Protein AF-A0A812XPP3-F1 (afdb_monomer_lite)

Structure (mmCIF, N/CA/C/O backbone):
data_AF-A0A812XPP3-F1
#
_entry.id   AF-A0A812XPP3-F1
#
loop_
_atom_site.group_PDB
_atom_site.id
_atom_site.type_symbol
_atom_site.label_atom_id
_atom_site.label_alt_id
_atom_site.label_comp_id
_atom_site.label_asym_id
_atom_site.label_entity_id
_atom_site.label_seq_id
_atom_site.pdbx_PDB_ins_code
_atom_site.Cartn_x
_atom_site.Cartn_y
_atom_site.Cartn_z
_atom_site.occupancy
_atom_site.B_iso_or_equiv
_atom_site.auth_seq_id
_atom_site.auth_comp_id
_atom_site.auth_asym_id
_atom_site.auth_atom_id
_atom_site.pdbx_PDB_model_num
ATOM 1 N N . THR A 1 1 ? -8.235 7.090 16.070 1.00 76.38 1 THR A N 1
ATOM 2 C CA . THR A 1 1 ? -7.057 7.099 15.171 1.00 76.38 1 THR A CA 1
ATOM 3 C C . THR A 1 1 ? -7.365 6.369 13.879 1.00 76.38 1 THR A C 1
ATOM 5 O O . THR A 1 1 ? -8.138 5.415 13.903 1.00 76.38 1 THR A O 1
ATOM 8 N N . VAL A 1 2 ? -6.795 6.817 12.759 1.00 76.50 2 VAL A N 1
ATOM 9 C CA . VAL A 1 2 ? -6.829 6.123 11.464 1.00 76.50 2 VAL A CA 1
ATOM 10 C C . VAL A 1 2 ? -5.414 5.669 11.120 1.00 76.50 2 VAL A C 1
ATOM 12 O O . VAL A 1 2 ? -4.510 6.498 11.117 1.00 76.50 2 VAL A O 1
ATOM 15 N N . VAL A 1 3 ? -5.226 4.386 10.812 1.00 73.75 3 VAL A N 1
ATOM 16 C CA . VAL A 1 3 ? -3.924 3.826 10.414 1.00 73.75 3 VAL A CA 1
ATOM 17 C C . VAL A 1 3 ? -4.048 3.189 9.037 1.00 73.75 3 VAL A C 1
ATOM 19 O O . VAL A 1 3 ? -4.928 2.362 8.818 1.00 73.75 3 VAL A O 1
ATOM 22 N N . LEU A 1 4 ? -3.162 3.543 8.113 1.00 70.81 4 LEU A N 1
ATOM 23 C CA . LEU A 1 4 ? -3.049 2.918 6.796 1.00 70.81 4 LEU A CA 1
ATOM 24 C C . LEU A 1 4 ? -1.746 2.105 6.747 1.00 70.81 4 LEU A C 1
ATOM 26 O O . LEU A 1 4 ? -0.719 2.645 6.324 1.00 70.81 4 LEU A O 1
ATOM 30 N N . PRO A 1 5 ? -1.725 0.852 7.246 1.00 56.59 5 PRO A N 1
ATOM 31 C CA . PRO A 1 5 ? -0.531 0.027 7.177 1.00 56.59 5 PRO A CA 1
ATOM 32 C C . PRO A 1 5 ? -0.301 -0.474 5.754 1.00 56.59 5 PRO A C 1
ATOM 34 O O . PRO A 1 5 ? -1.237 -0.877 5.054 1.00 56.59 5 PRO A O 1
ATOM 37 N N . ARG A 1 6 ? 0.966 -0.500 5.351 1.00 63.84 6 ARG A N 1
ATOM 38 C CA . ARG A 1 6 ? 1.367 -0.952 4.029 1.00 63.84 6 ARG A CA 1
ATOM 39 C C . ARG A 1 6 ? 1.975 -2.357 4.081 1.00 63.84 6 ARG A C 1
ATOM 41 O O . ARG A 1 6 ? 2.988 -2.563 4.755 1.00 63.84 6 ARG A O 1
ATOM 48 N N . PRO A 1 7 ? 1.440 -3.321 3.315 1.00 56.47 7 PRO A N 1
ATOM 49 C CA . PRO A 1 7 ? 2.204 -4.490 2.934 1.00 56.47 7 PRO A CA 1
ATOM 50 C C . PRO A 1 7 ? 3.366 -4.018 2.049 1.00 56.47 7 PRO A C 1
ATOM 52 O O . PRO A 1 7 ? 3.160 -3.411 0.998 1.00 56.47 7 PRO A O 1
ATOM 55 N N . GLY A 1 8 ? 4.593 -4.199 2.528 1.00 51.69 8 GLY A N 1
ATOM 56 C CA . GLY A 1 8 ? 5.796 -3.886 1.771 1.00 51.69 8 GLY A CA 1
ATOM 57 C C . GLY A 1 8 ? 5.853 -4.657 0.454 1.00 51.69 8 GLY A C 1
ATOM 58 O O . GLY A 1 8 ? 5.415 -5.807 0.396 1.00 51.69 8 GLY A O 1
ATOM 59 N N . ASP A 1 9 ? 6.432 -4.068 -0.594 1.00 53.72 9 ASP A N 1
ATOM 60 C CA . ASP A 1 9 ? 6.644 -4.798 -1.852 1.00 53.72 9 ASP A CA 1
ATOM 61 C C . ASP A 1 9 ? 7.646 -5.949 -1.673 1.00 53.72 9 ASP A C 1
ATOM 63 O O . ASP A 1 9 ? 7.629 -6.898 -2.456 1.00 53.72 9 ASP A O 1
ATOM 67 N N . GLY A 1 10 ? 8.448 -5.893 -0.591 1.00 50.06 10 GLY A N 1
ATOM 68 C CA . GLY A 1 10 ? 9.311 -6.956 -0.052 1.00 50.06 10 GLY A CA 1
ATOM 69 C C . GLY A 1 10 ? 8.595 -8.271 0.210 1.00 50.06 10 GLY A C 1
ATOM 70 O O . GLY A 1 10 ? 9.215 -9.327 0.328 1.00 50.06 10 GLY A O 1
ATOM 71 N N . TRP A 1 11 ? 7.275 -8.206 0.345 1.00 54.84 11 TRP A N 1
ATOM 72 C CA . TRP A 1 11 ? 6.468 -9.285 0.874 1.00 54.84 11 TRP A CA 1
ATOM 73 C C . TRP A 1 11 ? 5.559 -9.911 -0.157 1.00 54.84 11 TRP A C 1
ATOM 75 O O . TRP A 1 11 ? 4.624 -10.609 0.221 1.00 54.84 11 TRP A O 1
ATOM 85 N N . TYR A 1 12 ? 5.791 -9.670 -1.440 1.00 64.50 12 TYR A N 1
ATOM 86 C CA . TYR A 1 12 ? 4.982 -10.273 -2.482 1.00 64.50 12 TYR A CA 1
ATOM 87 C C . TYR A 1 12 ? 5.691 -11.473 -3.085 1.00 64.50 12 TYR A C 1
ATOM 89 O O . TYR A 1 12 ? 6.878 -11.431 -3.403 1.00 64.50 12 TYR A O 1
ATOM 97 N N . ALA A 1 13 ? 4.953 -12.573 -3.198 1.00 58.28 13 ALA A N 1
ATOM 98 C CA . ALA A 1 13 ? 5.466 -13.798 -3.766 1.00 58.28 13 ALA A CA 1
ATOM 99 C C . ALA A 1 13 ? 5.923 -13.536 -5.209 1.00 58.28 13 ALA A C 1
ATOM 101 O O . ALA A 1 13 ? 5.201 -12.864 -5.963 1.00 58.28 13 ALA A O 1
ATOM 102 N N . PRO A 1 14 ? 7.094 -14.069 -5.603 1.00 58.22 14 PRO A N 1
ATOM 103 C CA . PRO A 1 14 ? 7.527 -14.004 -6.987 1.00 58.22 14 PRO A CA 1
ATOM 104 C C . PRO A 1 14 ? 6.509 -14.723 -7.877 1.00 58.22 14 PRO A C 1
ATOM 106 O O . PRO A 1 14 ? 5.711 -15.533 -7.389 1.00 58.22 14 PRO A O 1
ATOM 109 N N . PRO A 1 15 ? 6.536 -14.461 -9.189 1.00 56.84 15 PRO A N 1
ATOM 110 C CA . PRO A 1 15 ? 5.837 -15.307 -10.141 1.00 56.84 15 PRO A CA 1
ATOM 111 C C . PRO A 1 15 ? 6.145 -16.791 -9.891 1.00 56.84 15 PRO A C 1
ATOM 113 O O . PRO A 1 15 ? 7.267 -17.141 -9.520 1.00 56.84 15 PRO A O 1
ATOM 116 N N . ALA A 1 16 ? 5.155 -17.669 -10.066 1.00 55.34 16 ALA A N 1
ATOM 117 C CA . ALA A 1 16 ? 5.316 -19.094 -9.787 1.00 55.34 16 ALA A CA 1
ATOM 118 C C . ALA A 1 16 ? 6.417 -19.700 -10.681 1.00 55.34 16 ALA A C 1
ATOM 120 O O . ALA A 1 16 ? 6.216 -19.905 -11.878 1.00 55.34 16 ALA A O 1
ATOM 121 N N . MET A 1 17 ? 7.587 -19.976 -10.097 1.00 50.72 17 MET A N 1
ATOM 122 C CA . MET A 1 17 ? 8.750 -20.489 -10.827 1.00 50.72 17 MET A CA 1
ATOM 123 C C . MET A 1 17 ? 8.608 -22.000 -11.011 1.00 50.72 17 MET A C 1
ATOM 125 O O . MET A 1 17 ? 8.975 -22.786 -10.135 1.00 50.72 17 MET A O 1
ATOM 129 N N . SER A 1 18 ? 8.054 -22.409 -12.153 1.00 50.12 18 SER A N 1
ATOM 130 C CA . SER A 1 18 ? 7.758 -23.801 -12.517 1.00 50.12 18 SER A CA 1
ATOM 131 C C . SER A 1 18 ? 6.849 -24.556 -11.520 1.00 50.12 18 SER A C 1
ATOM 133 O O . SER A 1 18 ? 6.550 -24.123 -10.408 1.00 50.12 18 SER A O 1
ATOM 135 N N . SER A 1 19 ? 6.358 -25.723 -11.939 1.00 46.28 19 SER A N 1
ATOM 136 C CA . SER A 1 19 ? 5.293 -26.511 -11.287 1.00 46.28 19 SER A CA 1
ATOM 137 C C . SER A 1 19 ? 5.497 -26.947 -9.817 1.00 46.28 19 SER A C 1
ATOM 139 O O . SER A 1 19 ? 4.630 -27.633 -9.277 1.00 46.28 19 SER A O 1
ATOM 141 N N . SER A 1 20 ? 6.604 -26.591 -9.152 1.00 42.97 20 SER A N 1
ATOM 142 C CA . SER A 1 20 ? 6.975 -27.112 -7.825 1.00 42.97 20 SER A CA 1
ATOM 143 C C . SER A 1 20 ? 7.019 -26.100 -6.672 1.00 42.97 20 SER A C 1
ATOM 145 O O . SER A 1 20 ? 7.206 -26.524 -5.534 1.00 42.97 20 SER A O 1
ATOM 147 N N . ALA A 1 21 ? 6.805 -24.800 -6.901 1.00 49.53 21 ALA A N 1
ATOM 148 C CA . ALA A 1 21 ? 6.755 -23.789 -5.833 1.00 49.53 21 ALA A CA 1
ATOM 149 C C . ALA A 1 21 ? 5.472 -22.946 -5.946 1.00 49.53 21 ALA A C 1
ATOM 151 O O . ALA A 1 21 ? 5.489 -21.783 -6.333 1.00 49.53 21 ALA A O 1
ATOM 152 N N . GLY A 1 22 ? 4.330 -23.585 -5.680 1.00 50.41 22 GLY A N 1
ATOM 153 C CA . GLY A 1 22 ? 2.982 -23.063 -5.931 1.00 50.41 22 GLY A CA 1
ATOM 154 C C . GLY A 1 22 ? 2.502 -21.951 -4.992 1.00 50.41 22 GLY A C 1
ATOM 155 O O . GLY A 1 22 ? 1.515 -22.151 -4.289 1.00 50.41 22 GLY A O 1
ATOM 156 N N . PHE A 1 23 ? 3.153 -20.786 -5.002 1.00 56.06 23 PHE A N 1
ATOM 157 C CA . PHE A 1 23 ? 2.576 -19.550 -4.462 1.00 56.06 23 PHE A CA 1
ATOM 158 C C . PHE A 1 23 ? 2.053 -18.665 -5.609 1.00 56.06 23 PHE A C 1
ATOM 160 O O . PHE A 1 23 ? 2.769 -18.488 -6.596 1.00 56.06 23 PHE A O 1
ATOM 167 N N . PRO A 1 24 ? 0.820 -18.124 -5.530 1.00 64.56 24 PRO A N 1
ATOM 168 C CA . PRO A 1 24 ? 0.304 -17.227 -6.559 1.00 64.56 24 PRO A CA 1
ATOM 169 C C . PRO A 1 24 ? 1.099 -15.916 -6.569 1.00 64.56 24 PRO A C 1
ATOM 171 O O . PRO A 1 24 ? 1.393 -15.357 -5.512 1.00 64.56 24 PRO A O 1
ATOM 174 N N . TRP A 1 25 ? 1.436 -15.426 -7.762 1.00 67.31 25 TRP A N 1
ATOM 175 C CA . TRP A 1 25 ? 2.177 -14.177 -7.942 1.00 67.31 25 TRP A CA 1
ATOM 176 C C . TRP A 1 25 ? 1.483 -13.010 -7.231 1.00 67.31 25 TRP A C 1
ATOM 178 O O . TRP A 1 25 ? 0.273 -12.825 -7.363 1.00 67.31 25 TRP A O 1
ATOM 188 N N . GLY A 1 26 ? 2.250 -12.207 -6.491 1.00 69.44 26 GLY A N 1
ATOM 189 C CA . GLY A 1 26 ? 1.734 -10.990 -5.867 1.00 69.44 26 GLY A CA 1
ATOM 190 C C . GLY A 1 26 ? 1.011 -11.218 -4.538 1.00 69.44 26 GLY A C 1
ATOM 191 O O . GLY A 1 26 ? 0.555 -10.248 -3.934 1.00 69.44 26 GLY A O 1
ATOM 192 N N . GLU A 1 27 ? 0.905 -12.463 -4.065 1.00 77.56 27 GLU A N 1
ATOM 193 C CA . GLU A 1 27 ? 0.349 -12.776 -2.744 1.00 77.56 27 GLU A CA 1
ATOM 194 C C . GLU A 1 27 ? 1.336 -12.491 -1.615 1.00 77.56 27 GLU A C 1
ATOM 196 O O . GLU A 1 27 ? 2.547 -12.456 -1.819 1.00 77.56 27 GLU A O 1
ATOM 201 N N . LEU A 1 28 ? 0.817 -12.300 -0.403 1.00 77.81 28 LEU A N 1
ATOM 202 C CA . LEU A 1 28 ? 1.646 -11.990 0.757 1.00 77.81 28 LEU A CA 1
ATOM 203 C C . LEU A 1 28 ? 2.526 -13.192 1.159 1.00 77.81 28 LEU A C 1
ATOM 205 O O . LEU A 1 28 ? 2.033 -14.303 1.353 1.00 77.81 28 LEU A O 1
ATOM 209 N N . THR A 1 29 ? 3.828 -12.970 1.324 1.00 77.25 29 THR A N 1
ATOM 210 C CA . THR A 1 29 ? 4.796 -13.972 1.781 1.00 77.25 29 THR A CA 1
ATOM 211 C C . THR A 1 29 ? 4.653 -14.240 3.278 1.00 77.25 29 THR A C 1
ATOM 213 O O . THR A 1 29 ? 4.072 -13.453 4.027 1.00 77.25 29 THR A O 1
ATOM 216 N N . ALA A 1 30 ? 5.249 -15.339 3.752 1.00 80.25 30 ALA A N 1
ATOM 217 C CA . ALA A 1 30 ? 5.299 -15.655 5.182 1.00 80.25 30 ALA A CA 1
ATOM 218 C C . ALA A 1 30 ? 5.981 -14.550 6.013 1.00 80.25 30 ALA A C 1
ATOM 220 O O . ALA A 1 30 ? 5.565 -14.283 7.139 1.00 80.25 30 ALA A O 1
ATOM 221 N N . GLU A 1 31 ? 6.996 -13.885 5.454 1.00 78.62 31 GLU A N 1
ATOM 222 C CA . GLU A 1 31 ? 7.641 -12.740 6.099 1.00 78.62 31 GLU A CA 1
ATOM 223 C C . GLU A 1 31 ? 6.681 -11.552 6.222 1.00 78.62 31 GLU A C 1
ATOM 225 O O . GLU A 1 31 ? 6.553 -10.989 7.308 1.00 78.62 31 GLU A O 1
ATOM 230 N N . GLY A 1 32 ? 5.928 -11.231 5.165 1.00 79.62 32 GLY A N 1
ATOM 231 C CA . GLY A 1 32 ? 4.908 -10.184 5.233 1.00 79.62 32 GLY A CA 1
ATOM 232 C C . GLY A 1 32 ? 3.801 -10.480 6.229 1.00 79.62 32 GLY A C 1
ATOM 233 O O . GLY A 1 32 ? 3.402 -9.600 6.989 1.00 79.62 32 GLY A O 1
ATOM 234 N N . VAL A 1 33 ? 3.342 -11.733 6.285 1.00 86.38 33 VAL A N 1
ATOM 235 C CA . VAL A 1 33 ? 2.383 -12.185 7.301 1.00 86.38 33 VAL A CA 1
ATOM 236 C C . VAL A 1 33 ? 2.944 -11.945 8.704 1.00 86.38 33 VAL A C 1
ATOM 238 O O . VAL A 1 33 ? 2.257 -11.366 9.544 1.00 86.38 33 VAL A O 1
ATOM 241 N N . GLN A 1 34 ? 4.198 -12.331 8.956 1.00 87.38 34 GLN A N 1
ATOM 242 C CA . GLN A 1 34 ? 4.836 -12.144 10.259 1.00 87.38 34 GLN A CA 1
ATOM 243 C C . GLN A 1 34 ? 4.968 -10.662 10.636 1.00 87.38 34 GLN A C 1
ATOM 245 O O . GLN A 1 34 ? 4.730 -10.300 11.787 1.00 87.38 34 GLN A O 1
ATOM 250 N N . GLN A 1 35 ? 5.325 -9.793 9.691 1.00 84.94 35 GLN A N 1
ATOM 251 C CA . GLN A 1 35 ? 5.457 -8.356 9.942 1.00 84.94 35 GLN A CA 1
ATOM 252 C C . GLN A 1 35 ? 4.106 -7.703 10.249 1.00 84.94 35 GLN A C 1
ATOM 254 O O . GLN A 1 35 ? 3.983 -6.966 11.227 1.00 84.94 35 GLN A O 1
ATOM 259 N N . MET A 1 36 ? 3.065 -8.033 9.481 1.00 88.69 36 MET A N 1
ATOM 260 C CA . MET A 1 36 ? 1.705 -7.545 9.731 1.00 88.69 36 MET A CA 1
ATOM 261 C C . MET A 1 36 ? 1.150 -8.044 11.067 1.00 88.69 36 MET A C 1
ATOM 263 O O . MET A 1 36 ? 0.490 -7.296 11.786 1.00 88.69 36 MET A O 1
ATOM 267 N N . TYR A 1 37 ? 1.476 -9.281 11.438 1.00 90.75 37 TYR A N 1
ATOM 268 C CA . TYR A 1 37 ? 1.184 -9.827 12.757 1.00 90.75 37 TYR A CA 1
ATOM 269 C C . TYR A 1 37 ? 1.858 -9.018 13.878 1.00 90.75 37 TYR A C 1
ATOM 271 O O . TYR A 1 37 ? 1.190 -8.596 14.822 1.00 90.75 37 TYR A O 1
ATOM 279 N N . LEU A 1 38 ? 3.159 -8.730 13.767 1.00 90.31 38 LEU A N 1
ATOM 280 C CA . LEU A 1 38 ? 3.879 -7.921 14.760 1.00 90.31 38 LEU A CA 1
ATOM 281 C C . LEU A 1 38 ? 3.334 -6.487 14.836 1.00 90.31 38 LEU A C 1
ATOM 283 O O . LEU A 1 38 ? 3.218 -5.927 15.928 1.00 90.31 38 LEU A O 1
ATOM 287 N N . LEU A 1 39 ? 2.942 -5.909 13.698 1.00 88.88 39 LEU A N 1
ATOM 288 C CA . LEU A 1 39 ? 2.276 -4.611 13.652 1.00 88.88 39 LEU A CA 1
ATOM 289 C C . LEU A 1 39 ? 0.951 -4.645 14.424 1.00 88.88 39 LEU A C 1
ATOM 291 O O . LEU A 1 39 ? 0.715 -3.772 15.258 1.00 88.88 39 LEU A O 1
ATOM 295 N N . GLY A 1 40 ? 0.144 -5.693 14.244 1.00 90.25 40 GLY A N 1
ATOM 296 C CA . GLY A 1 40 ? -1.061 -5.930 15.041 1.00 90.25 40 GLY A CA 1
ATOM 297 C C . GLY A 1 40 ? -0.785 -5.943 16.545 1.00 90.25 40 GLY A C 1
ATOM 298 O O . GLY A 1 40 ? -1.443 -5.235 17.301 1.00 90.25 40 GLY A O 1
ATOM 299 N N . GLN A 1 41 ? 0.249 -6.660 16.995 1.00 90.88 41 GLN A N 1
ATOM 300 C CA . GLN A 1 41 ? 0.636 -6.643 18.414 1.00 90.88 41 GLN A CA 1
ATOM 301 C C . GLN A 1 41 ? 0.982 -5.232 18.912 1.00 90.88 41 GLN A C 1
ATOM 303 O O . GLN A 1 41 ? 0.679 -4.870 20.049 1.00 90.88 41 GLN A O 1
ATOM 308 N N . SER A 1 42 ? 1.628 -4.422 18.070 1.00 89.50 42 SER A N 1
ATOM 309 C CA . SER A 1 42 ? 2.015 -3.058 18.432 1.00 89.50 42 SER A CA 1
ATOM 310 C C . SER A 1 42 ? 0.817 -2.108 18.549 1.00 89.50 42 SER A C 1
ATOM 312 O O . SER A 1 42 ? 0.782 -1.317 19.492 1.00 89.50 42 SER A O 1
ATOM 314 N N . LEU A 1 43 ? -0.193 -2.249 17.682 1.00 88.31 43 LEU A N 1
ATOM 315 C CA . LEU A 1 43 ? -1.409 -1.424 17.681 1.00 88.31 43 LEU A CA 1
ATOM 316 C C . LEU A 1 43 ? -2.278 -1.640 18.927 1.00 88.31 43 LEU A C 1
ATOM 318 O O . LEU A 1 43 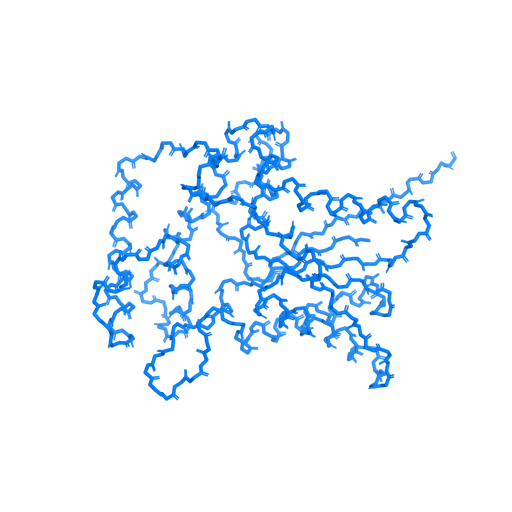? -3.026 -0.746 19.319 1.00 88.31 43 LEU A O 1
ATOM 322 N N . CYS A 1 44 ? -2.127 -2.772 19.625 1.00 87.44 44 CYS A N 1
ATOM 323 C CA . CYS A 1 44 ? -2.766 -3.000 20.927 1.00 87.44 44 CYS A CA 1
ATOM 324 C C . CYS A 1 44 ? -2.361 -1.983 22.001 1.00 87.44 44 CYS A C 1
ATOM 326 O O . CYS A 1 44 ? -3.043 -1.869 23.018 1.00 87.44 44 CYS A O 1
ATOM 328 N N . LYS A 1 45 ? -1.245 -1.269 21.805 1.00 85.06 45 LYS A N 1
ATOM 329 C CA . LYS A 1 45 ? -0.832 -0.170 22.685 1.00 85.06 45 LYS A CA 1
ATOM 330 C C . LYS A 1 45 ? -1.694 1.079 22.494 1.00 85.06 45 LYS A C 1
ATOM 332 O O . LYS A 1 45 ? -1.780 1.876 23.421 1.00 85.06 45 LYS A O 1
ATOM 337 N N . GLU A 1 46 ? -2.302 1.243 21.320 1.00 83.62 46 GLU A N 1
ATOM 338 C CA . GLU A 1 46 ? -3.147 2.392 20.984 1.00 83.62 46 GLU A CA 1
ATOM 339 C C . GLU A 1 46 ? -4.622 2.127 21.284 1.00 83.62 46 GLU A C 1
ATOM 341 O O . GLU A 1 46 ? -5.295 2.970 21.872 1.00 83.62 46 GLU A O 1
ATOM 346 N N . ALA A 1 47 ? -5.131 0.949 20.914 1.00 86.25 47 ALA A N 1
ATOM 347 C CA . ALA A 1 47 ? -6.523 0.575 21.145 1.00 86.25 47 ALA A CA 1
ATOM 348 C C . ALA A 1 47 ? -6.682 -0.936 21.323 1.00 86.25 47 ALA A C 1
ATOM 350 O O . ALA A 1 47 ? -5.948 -1.728 20.729 1.00 86.25 47 ALA A O 1
ATOM 351 N N . ALA A 1 48 ? -7.686 -1.353 22.098 1.00 87.12 48 ALA A N 1
ATOM 352 C CA . ALA A 1 48 ? -8.007 -2.768 22.243 1.00 87.12 48 ALA A CA 1
ATOM 353 C C . ALA A 1 48 ? -8.551 -3.341 20.915 1.00 87.12 48 ALA A C 1
ATOM 355 O O . ALA A 1 48 ? -9.412 -2.712 20.302 1.00 87.12 48 ALA A O 1
ATOM 356 N N . PRO A 1 49 ? -8.147 -4.555 20.492 1.00 85.75 49 PRO A N 1
ATOM 357 C CA . PRO A 1 49 ? -8.622 -5.178 19.251 1.00 85.75 49 PRO A CA 1
ATOM 358 C C . PRO A 1 49 ? -10.141 -5.271 19.107 1.00 85.75 49 PRO A C 1
ATOM 360 O O . PRO A 1 49 ? -10.660 -5.255 17.997 1.00 85.75 49 PRO A O 1
ATOM 363 N N . SER A 1 50 ? -10.865 -5.349 20.226 1.00 84.88 50 SER A N 1
ATOM 364 C CA . SER A 1 50 ? -12.330 -5.384 20.251 1.00 84.88 50 SER A CA 1
ATOM 365 C C . SER A 1 50 ? -12.990 -4.105 19.739 1.00 84.88 50 SER A C 1
ATOM 367 O O . SER A 1 50 ? -14.180 -4.136 19.426 1.00 84.88 50 SER A O 1
ATOM 369 N N . THR A 1 51 ? -12.252 -2.998 19.671 1.00 86.00 51 THR A N 1
ATOM 370 C CA . THR A 1 51 ? -12.753 -1.728 19.148 1.00 86.00 51 THR A CA 1
ATOM 371 C C . THR A 1 51 ? -12.342 -1.525 17.689 1.00 86.00 51 THR A C 1
ATOM 373 O O . THR A 1 51 ? -12.984 -0.766 16.977 1.00 86.00 51 THR A O 1
ATOM 376 N N . TRP A 1 52 ? -11.336 -2.248 17.191 1.00 89.38 52 TRP A N 1
ATOM 377 C CA . TRP A 1 52 ? -10.802 -2.023 15.851 1.00 89.38 52 TRP A CA 1
ATOM 378 C C . TRP A 1 52 ? -11.841 -2.225 14.750 1.00 89.38 52 TRP A C 1
ATOM 380 O O . TRP A 1 52 ? -12.549 -3.234 14.705 1.00 89.38 52 TRP A O 1
ATOM 390 N N . GLN A 1 53 ? -11.832 -1.313 13.783 1.00 90.50 53 GLN A N 1
ATOM 391 C CA . GLN A 1 53 ? -12.485 -1.503 12.499 1.00 90.50 53 GLN A CA 1
ATOM 392 C C . GLN A 1 53 ? -11.426 -1.741 11.422 1.00 90.50 53 GLN A C 1
ATOM 394 O O . GLN A 1 53 ? -10.765 -0.805 10.971 1.00 90.50 53 GLN A O 1
ATOM 399 N N . LEU A 1 54 ? -11.269 -2.998 11.001 1.00 92.06 54 LEU A N 1
ATOM 400 C CA . LEU A 1 54 ? -10.349 -3.371 9.929 1.00 92.06 54 LEU A CA 1
ATOM 401 C C . LEU A 1 54 ? -11.052 -3.324 8.579 1.00 92.06 54 LEU A C 1
ATOM 403 O O . LEU A 1 54 ? -12.041 -4.023 8.352 1.00 92.06 54 LEU A O 1
ATOM 407 N N . ARG A 1 55 ? -10.515 -2.531 7.656 1.00 93.12 55 ARG A N 1
ATOM 408 C CA . ARG A 1 55 ? -10.989 -2.439 6.275 1.00 93.12 55 ARG A CA 1
ATOM 409 C C . ARG A 1 55 ? -9.841 -2.746 5.336 1.00 93.12 55 ARG A C 1
ATOM 411 O O . ARG A 1 55 ? -8.733 -2.269 5.545 1.00 93.12 55 ARG A O 1
ATOM 418 N N . SER A 1 56 ? -10.092 -3.562 4.326 1.00 93.25 56 SER A N 1
ATOM 419 C CA . SER A 1 56 ? -9.051 -4.027 3.415 1.00 93.25 56 SER A CA 1
ATOM 420 C C . SER A 1 56 ? -9.445 -3.785 1.968 1.00 93.25 56 SER A C 1
ATOM 422 O O . SER A 1 56 ? -10.615 -3.928 1.603 1.00 93.25 56 SER A O 1
ATOM 424 N N . ALA A 1 57 ? -8.465 -3.420 1.143 1.00 90.88 57 ALA A N 1
ATOM 425 C CA . ALA A 1 57 ? -8.634 -3.432 -0.300 1.00 90.88 57 ALA A CA 1
ATOM 426 C C . ALA A 1 57 ? -8.978 -4.854 -0.776 1.00 90.88 57 ALA A C 1
ATOM 428 O O . ALA A 1 57 ? -8.544 -5.843 -0.185 1.00 90.88 57 ALA A O 1
ATOM 429 N N . GLY A 1 58 ? -9.726 -4.970 -1.876 1.00 87.31 58 GLY A N 1
ATOM 430 C CA . GLY A 1 58 ? -10.202 -6.250 -2.427 1.00 87.31 58 GLY A CA 1
ATOM 431 C C . GLY A 1 58 ? -9.122 -7.174 -3.010 1.00 87.31 58 GLY A C 1
ATOM 432 O O . GLY A 1 58 ? -9.431 -8.023 -3.839 1.00 87.31 58 GLY A O 1
ATOM 433 N N . LEU A 1 59 ? -7.859 -7.002 -2.619 1.00 85.50 59 LEU A N 1
ATOM 434 C CA . LEU A 1 59 ? -6.704 -7.749 -3.109 1.00 85.50 59 LEU A CA 1
ATOM 435 C C . LEU A 1 59 ? -6.331 -8.837 -2.094 1.00 85.50 59 LEU A C 1
ATOM 437 O O . LEU A 1 59 ? -6.247 -8.551 -0.899 1.00 85.50 59 LEU A O 1
ATOM 441 N N . GLY A 1 60 ? -6.052 -10.063 -2.557 1.00 85.62 60 GLY A N 1
ATOM 442 C CA . GLY A 1 60 ? -5.748 -11.219 -1.693 1.00 85.62 60 GLY A CA 1
ATOM 443 C C . GLY A 1 60 ? -4.664 -10.935 -0.647 1.00 85.62 60 GLY A C 1
ATOM 444 O O . GLY A 1 60 ? -4.860 -11.180 0.548 1.00 85.62 60 GLY A O 1
ATOM 445 N N . ARG A 1 61 ? -3.583 -10.269 -1.065 1.00 83.25 61 ARG A N 1
ATOM 446 C CA . ARG A 1 61 ? -2.493 -9.818 -0.185 1.00 83.25 61 ARG A CA 1
ATOM 447 C C . ARG A 1 61 ? -2.923 -8.816 0.890 1.00 83.25 61 ARG A C 1
ATOM 449 O O . ARG A 1 61 ? -2.471 -8.922 2.026 1.00 83.25 61 ARG A O 1
ATOM 456 N N . CYS A 1 62 ? -3.809 -7.872 0.566 1.00 87.50 62 CYS A N 1
ATOM 457 C CA . CYS A 1 62 ? -4.311 -6.878 1.519 1.00 87.50 62 CYS A CA 1
ATOM 458 C C . CYS A 1 62 ? -5.251 -7.537 2.531 1.00 87.50 62 CYS A C 1
ATOM 460 O O . CYS A 1 62 ? -5.219 -7.207 3.718 1.00 87.50 62 CYS A O 1
ATOM 462 N N . VAL A 1 63 ? -6.076 -8.489 2.087 1.00 90.38 63 VAL A N 1
ATOM 463 C CA . VAL A 1 63 ? -6.956 -9.256 2.978 1.00 90.38 63 VAL A CA 1
ATOM 464 C C . VAL A 1 63 ? -6.118 -10.119 3.920 1.00 90.38 63 VAL A C 1
ATOM 466 O O . VAL A 1 63 ? -6.338 -10.089 5.130 1.00 90.38 63 VAL A O 1
ATOM 469 N N . SER A 1 64 ? -5.105 -10.809 3.395 1.00 89.25 64 SER A N 1
ATOM 470 C CA . SER A 1 64 ? -4.174 -11.626 4.184 1.00 89.25 64 SER A CA 1
ATOM 471 C C . SER A 1 64 ? -3.385 -10.784 5.193 1.00 89.25 64 SER A C 1
ATOM 473 O O . SER A 1 64 ? -3.269 -11.161 6.359 1.00 89.25 64 SER A O 1
ATOM 475 N N . ALA A 1 65 ? -2.907 -9.604 4.786 1.00 90.12 65 ALA A N 1
ATOM 476 C CA . ALA A 1 65 ? -2.249 -8.645 5.671 1.00 90.12 65 ALA A CA 1
ATOM 477 C C . ALA A 1 65 ? -3.181 -8.170 6.802 1.00 90.12 65 ALA A C 1
ATOM 479 O O . ALA A 1 65 ? -2.777 -8.142 7.964 1.00 90.12 65 ALA A O 1
ATOM 480 N N . ALA A 1 66 ? -4.441 -7.851 6.486 1.00 91.69 66 ALA A N 1
ATOM 481 C CA . ALA A 1 66 ? -5.436 -7.443 7.477 1.00 91.69 66 ALA A CA 1
ATOM 482 C C . ALA A 1 66 ? -5.761 -8.563 8.476 1.00 91.69 66 ALA A C 1
ATOM 484 O O . ALA A 1 66 ? -5.880 -8.311 9.674 1.00 91.69 66 ALA A O 1
ATOM 485 N N . GLN A 1 67 ? -5.858 -9.807 8.004 1.00 92.06 67 GLN A N 1
ATOM 486 C CA . GLN A 1 67 ? -6.072 -10.978 8.856 1.00 92.06 67 GLN A CA 1
ATOM 487 C C . GLN A 1 67 ? -4.876 -11.249 9.776 1.00 92.06 67 GLN A C 1
ATOM 489 O O . GLN A 1 67 ? -5.065 -11.527 10.960 1.00 92.06 67 GLN A O 1
ATOM 494 N N . ALA A 1 68 ? -3.649 -11.134 9.262 1.00 91.06 68 ALA A N 1
ATOM 495 C CA . ALA A 1 68 ? -2.436 -11.272 10.063 1.00 91.06 68 ALA A CA 1
ATOM 496 C C . ALA A 1 68 ? -2.369 -10.206 11.170 1.00 91.06 68 ALA A C 1
ATOM 498 O O . ALA A 1 68 ? -2.092 -10.532 12.325 1.00 91.06 68 ALA A O 1
ATOM 499 N N . LEU A 1 6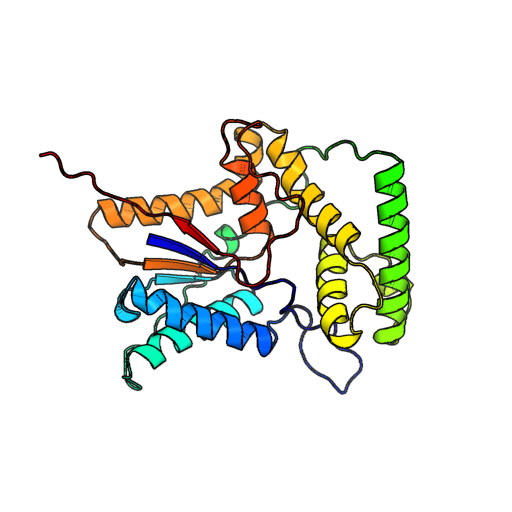9 ? -2.710 -8.957 10.838 1.00 91.19 69 LEU A N 1
ATOM 500 C CA . LEU A 1 69 ? -2.801 -7.853 11.794 1.00 91.19 69 LEU A CA 1
ATOM 501 C C . LEU A 1 69 ? -3.864 -8.119 12.871 1.00 91.19 69 LEU A C 1
ATOM 503 O O . LEU A 1 69 ? -3.579 -7.978 14.061 1.00 91.19 69 LEU A O 1
ATOM 507 N N . ALA A 1 70 ? -5.063 -8.560 12.474 1.00 91.50 70 ALA A N 1
ATOM 508 C CA . ALA A 1 70 ? -6.131 -8.940 13.401 1.00 91.50 70 ALA A CA 1
ATOM 509 C C . ALA A 1 70 ? -5.674 -10.018 14.393 1.00 91.50 70 ALA A C 1
ATOM 511 O O . ALA A 1 70 ? -5.908 -9.898 15.597 1.00 91.50 70 ALA A O 1
ATOM 512 N N . TRP A 1 71 ? -4.998 -11.057 13.894 1.00 90.94 71 TRP A N 1
ATOM 513 C CA . TRP A 1 71 ? -4.466 -12.128 14.730 1.00 90.94 71 TRP A CA 1
ATOM 514 C C . TRP A 1 71 ? -3.441 -11.580 15.725 1.00 90.94 71 TRP A C 1
ATOM 516 O O . TRP A 1 71 ? -3.616 -11.775 16.927 1.00 90.94 71 TRP A O 1
ATOM 526 N N . GLY A 1 72 ? -2.429 -10.840 15.268 1.00 90.69 72 GLY A N 1
ATOM 527 C CA . GLY A 1 72 ? -1.426 -10.252 16.162 1.00 90.69 72 GLY A CA 1
ATOM 528 C C . GLY A 1 72 ? -2.044 -9.432 17.296 1.00 90.69 72 GLY A C 1
ATOM 529 O O . GLY A 1 72 ? -1.652 -9.563 18.460 1.00 90.69 72 GLY A O 1
ATOM 530 N N . GLY A 1 73 ? -3.085 -8.661 16.976 1.00 90.06 73 GLY A N 1
ATOM 531 C CA . GLY A 1 73 ? -3.867 -7.941 17.971 1.00 90.06 73 GLY A CA 1
ATOM 532 C C . GLY A 1 73 ? -4.527 -8.858 19.004 1.00 90.06 73 GLY A C 1
ATOM 533 O O . GLY A 1 73 ? -4.292 -8.727 20.208 1.00 90.06 73 GLY A O 1
ATOM 534 N N . LEU A 1 74 ? -5.333 -9.814 18.537 1.00 88.62 74 LEU A N 1
ATOM 535 C CA . LEU A 1 74 ? -6.092 -10.736 19.390 1.00 88.62 74 LEU A CA 1
ATOM 536 C C . LEU A 1 74 ? -5.199 -11.605 20.284 1.00 88.62 74 LEU A C 1
ATOM 538 O O . LEU A 1 74 ? -5.515 -11.808 21.454 1.00 88.62 74 LEU A O 1
ATOM 542 N N . GLU A 1 75 ? -4.072 -12.095 19.768 1.00 87.62 75 GLU A N 1
ATOM 543 C CA . GLU A 1 75 ? -3.153 -12.928 20.552 1.00 87.62 75 GLU A CA 1
ATOM 544 C C . GLU A 1 75 ? -2.539 -12.154 21.723 1.00 87.62 75 GLU A C 1
ATOM 546 O O . GLU A 1 75 ? -2.398 -12.697 22.819 1.00 87.62 75 GLU A O 1
ATOM 551 N N . THR A 1 76 ? -2.267 -10.862 21.532 1.00 84.44 76 THR A N 1
ATOM 552 C CA . THR A 1 76 ? -1.736 -9.985 22.587 1.00 84.44 76 THR A CA 1
ATOM 553 C C . THR A 1 76 ? -2.708 -9.827 23.761 1.00 84.44 76 THR A C 1
ATOM 555 O O . THR A 1 76 ? -2.277 -9.652 24.899 1.00 84.44 76 THR A O 1
ATOM 558 N N . GLN A 1 77 ? -4.018 -9.924 23.517 1.00 80.12 77 GLN A N 1
ATOM 559 C CA . GLN A 1 77 ? -5.046 -9.859 24.565 1.00 80.12 77 GLN A CA 1
ATOM 560 C C . GLN A 1 77 ? -5.144 -11.155 25.391 1.00 80.12 77 GLN A C 1
ATOM 562 O O . GLN A 1 77 ? -5.821 -11.176 26.416 1.00 80.12 77 GLN A O 1
ATOM 567 N N . GLY A 1 78 ? -4.478 -12.241 24.976 1.00 71.12 78 GLY A N 1
ATOM 568 C CA . GLY A 1 78 ? -4.437 -13.505 25.718 1.00 71.12 78 GLY A CA 1
ATOM 569 C C . GLY A 1 78 ? -5.765 -14.271 25.769 1.00 71.12 78 GLY A C 1
ATOM 570 O O . GLY A 1 78 ? -5.842 -15.307 26.430 1.00 71.12 78 GLY A O 1
ATOM 571 N N . ASP A 1 79 ? -6.798 -13.804 25.064 1.00 64.38 79 ASP A N 1
ATOM 572 C CA . ASP A 1 79 ? -8.106 -14.448 25.009 1.00 64.38 79 ASP A CA 1
ATOM 573 C C . ASP A 1 79 ? -8.308 -15.141 23.659 1.00 64.38 79 ASP A C 1
ATOM 575 O O . ASP A 1 79 ? -8.758 -14.563 22.671 1.00 64.38 79 ASP A O 1
ATOM 579 N N . ARG A 1 80 ? -7.976 -16.435 23.630 1.00 55.91 80 ARG A N 1
ATOM 580 C CA . ARG A 1 80 ? -8.136 -17.309 22.457 1.00 55.91 80 ARG A CA 1
ATOM 581 C C . ARG A 1 80 ? -9.604 -17.484 22.031 1.00 55.91 80 ARG A C 1
ATOM 583 O O . ARG A 1 80 ? -9.850 -18.030 20.958 1.00 55.91 80 ARG A O 1
ATOM 590 N N . TYR A 1 81 ? -10.555 -17.054 22.864 1.00 58.06 81 TYR A N 1
ATOM 591 C CA . TYR A 1 81 ? -11.995 -17.081 22.604 1.00 58.06 81 TYR A CA 1
ATOM 592 C C . TYR A 1 81 ? -12.590 -15.681 22.410 1.00 58.06 81 TYR A C 1
ATOM 594 O O . TYR A 1 81 ? -13.816 -15.554 22.333 1.00 58.06 81 TYR A O 1
ATOM 602 N N . ALA A 1 82 ? -11.752 -14.643 22.312 1.00 66.00 82 ALA A N 1
ATOM 603 C CA . ALA A 1 82 ? -12.206 -13.302 21.988 1.00 66.00 82 ALA A CA 1
ATOM 604 C C . ALA A 1 82 ? -13.012 -13.305 20.683 1.00 66.00 82 ALA A C 1
ATOM 606 O O . ALA A 1 82 ? -12.762 -14.087 19.758 1.00 66.00 82 ALA A O 1
ATOM 607 N N . LYS A 1 83 ? -13.996 -12.402 20.612 1.00 73.38 83 LYS A N 1
ATOM 608 C CA . LYS A 1 83 ? -14.778 -12.183 19.395 1.00 73.38 83 LYS A CA 1
ATOM 609 C C . LYS A 1 83 ? -13.803 -11.909 18.235 1.00 73.38 83 LYS A C 1
ATOM 611 O O . LYS A 1 83 ? -12.920 -11.067 18.401 1.00 73.38 83 LYS A O 1
ATOM 616 N N . PRO A 1 84 ? -13.945 -12.593 17.084 1.00 79.88 84 PRO A N 1
ATOM 617 C CA . PRO A 1 84 ? -13.078 -12.342 15.942 1.00 79.88 84 PRO A CA 1
ATOM 618 C C . PRO A 1 84 ? -13.188 -10.876 15.511 1.00 79.88 84 PRO A C 1
ATOM 620 O O . PRO A 1 84 ? -14.288 -10.317 15.493 1.00 79.88 84 PRO A O 1
ATOM 623 N N . VAL A 1 85 ? -12.054 -10.267 15.159 1.00 84.31 85 VAL A N 1
ATOM 624 C CA . VAL A 1 85 ? -12.049 -8.955 14.505 1.00 84.31 85 VAL A CA 1
ATOM 625 C C . VAL A 1 85 ? -12.447 -9.170 13.050 1.00 84.31 85 VAL A C 1
ATOM 627 O O . VAL A 1 85 ? -11.825 -9.957 12.333 1.00 84.31 85 VAL A O 1
ATOM 630 N N . GLU A 1 86 ? -13.514 -8.506 12.622 1.00 87.62 86 GLU A N 1
ATOM 631 C CA . GLU A 1 86 ? -14.014 -8.613 11.254 1.00 87.62 86 GLU A CA 1
ATOM 632 C C . GLU A 1 86 ? -13.156 -7.766 10.308 1.00 87.62 86 GLU A C 1
ATOM 634 O O . GLU A 1 86 ? -12.889 -6.595 10.575 1.00 87.62 86 GLU A O 1
ATOM 639 N N . VAL A 1 87 ? -12.742 -8.358 9.183 1.00 90.44 87 VAL A N 1
ATOM 640 C CA . VAL A 1 87 ? -12.073 -7.646 8.087 1.00 90.44 87 VAL A CA 1
ATOM 641 C C . VAL A 1 87 ? -13.115 -7.317 7.024 1.00 90.44 87 VAL A C 1
ATOM 643 O O . VAL A 1 87 ? -13.625 -8.204 6.338 1.00 90.44 87 VAL A O 1
ATOM 646 N N . LEU A 1 88 ? -13.434 -6.035 6.882 1.00 91.81 88 LEU A N 1
ATOM 647 C CA . LEU A 1 88 ? -14.422 -5.550 5.926 1.00 91.81 88 LEU A CA 1
ATOM 648 C C . LEU A 1 88 ? -13.763 -5.292 4.567 1.00 91.81 88 LEU A C 1
ATOM 650 O O . LEU A 1 88 ? -12.886 -4.440 4.440 1.00 91.81 88 LEU A O 1
ATOM 654 N N . VAL A 1 89 ? -14.224 -6.006 3.542 1.00 91.19 89 VAL A N 1
ATOM 655 C CA . VAL A 1 89 ? -13.724 -5.878 2.157 1.00 91.19 89 VAL A CA 1
ATOM 656 C C . VAL A 1 89 ? -14.686 -5.072 1.274 1.00 91.19 89 VAL A C 1
ATOM 658 O O . VAL A 1 89 ? -14.312 -4.550 0.226 1.00 91.19 89 VAL A O 1
ATOM 661 N N . SER A 1 90 ? -15.947 -4.928 1.691 1.00 86.62 90 SER A N 1
ATOM 662 C CA . SER A 1 90 ? -16.951 -4.156 0.955 1.00 86.62 90 SER A CA 1
ATOM 663 C C . SER A 1 90 ? -16.526 -2.691 0.807 1.00 86.62 90 SER A C 1
ATOM 665 O O . SER A 1 90 ? -16.248 -2.016 1.804 1.00 86.62 90 SER A O 1
ATOM 667 N N . GLY A 1 91 ? -16.503 -2.201 -0.435 1.00 84.25 91 GLY A N 1
ATOM 668 C CA . GLY A 1 91 ? -16.008 -0.860 -0.757 1.00 84.25 91 GLY A CA 1
ATOM 669 C C . GLY A 1 91 ? -14.481 -0.732 -0.725 1.00 84.25 91 GLY A C 1
ATOM 670 O O . GLY A 1 91 ? -13.976 0.379 -0.816 1.00 84.25 91 GLY A O 1
ATOM 671 N N . GLY A 1 92 ? -13.739 -1.841 -0.617 1.00 86.44 92 GLY A N 1
ATOM 672 C CA . GLY A 1 92 ? -12.274 -1.850 -0.581 1.00 86.44 92 GLY A CA 1
ATOM 673 C C . GLY A 1 92 ? -11.606 -1.284 -1.839 1.00 86.44 92 GLY A C 1
ATOM 674 O O . GLY A 1 92 ? -10.454 -0.872 -1.776 1.00 86.44 92 GLY A O 1
ATOM 675 N N . GLU A 1 93 ? -12.317 -1.204 -2.966 1.00 89.56 93 GLU A N 1
ATOM 676 C CA . GLU A 1 93 ? -11.839 -0.525 -4.181 1.00 89.56 93 GLU A CA 1
ATOM 677 C C . GLU A 1 93 ? -11.560 0.961 -3.942 1.00 89.56 93 GLU A C 1
ATOM 679 O O . GLU A 1 93 ? -10.606 1.499 -4.495 1.00 89.56 93 GLU A O 1
ATOM 684 N N . ALA A 1 94 ? -12.326 1.608 -3.056 1.00 91.38 94 ALA A N 1
ATOM 685 C CA . ALA A 1 94 ? -12.099 3.001 -2.683 1.00 91.38 94 ALA A CA 1
ATOM 686 C C . ALA A 1 94 ? -10.789 3.199 -1.907 1.00 91.38 94 ALA A C 1
ATOM 688 O O . ALA A 1 94 ? -10.354 4.334 -1.760 1.00 91.38 94 ALA A O 1
ATOM 689 N N . LEU A 1 95 ? -10.164 2.122 -1.407 1.00 90.88 95 LEU A N 1
ATOM 690 C CA . LEU A 1 95 ? -8.898 2.193 -0.675 1.00 90.88 95 LEU A CA 1
ATOM 691 C C . LEU A 1 95 ? -7.667 2.198 -1.586 1.00 90.88 95 LEU A C 1
ATOM 693 O O . LEU A 1 95 ? -6.551 2.333 -1.093 1.00 90.88 95 LEU A O 1
ATOM 697 N N . LEU A 1 96 ? -7.859 2.033 -2.893 1.00 91.69 96 LEU A N 1
ATOM 698 C CA . LEU A 1 96 ? -6.799 2.053 -3.894 1.00 91.69 96 LEU A CA 1
ATOM 699 C C . LEU A 1 96 ? -6.877 3.346 -4.717 1.00 91.69 96 LEU A C 1
ATOM 701 O O . LEU A 1 96 ? -7.945 3.962 -4.800 1.00 91.69 96 LEU A O 1
ATOM 705 N N . PRO A 1 97 ? -5.785 3.757 -5.380 1.00 90.81 97 PRO A N 1
ATOM 706 C CA . PRO A 1 97 ? -5.876 4.756 -6.433 1.00 90.81 97 PRO A CA 1
ATOM 707 C C . PRO A 1 97 ? -6.832 4.280 -7.533 1.00 90.81 97 PRO A C 1
ATOM 709 O O . PRO A 1 97 ? -6.734 3.141 -7.993 1.00 90.81 97 PRO A O 1
ATOM 712 N N . GLN A 1 98 ? -7.759 5.141 -7.944 1.00 93.50 98 GLN A N 1
ATOM 713 C CA . GLN A 1 98 ? -8.751 4.813 -8.976 1.00 93.50 98 GLN A CA 1
ATOM 714 C C . GLN A 1 98 ? -8.193 4.940 -10.393 1.00 93.50 98 GLN A C 1
ATOM 716 O O . GLN A 1 98 ? -8.746 4.365 -11.323 1.00 93.50 98 GLN A O 1
ATOM 721 N N . LEU A 1 99 ? -7.111 5.704 -10.541 1.00 91.50 99 LEU A N 1
ATOM 722 C CA . LEU A 1 99 ? -6.370 5.879 -11.780 1.00 91.50 99 LEU A CA 1
ATOM 723 C C . LEU A 1 99 ? -4.900 5.563 -11.519 1.00 91.50 99 LEU A C 1
ATOM 725 O O . LEU A 1 99 ? -4.365 5.870 -10.448 1.00 91.50 99 LEU A O 1
ATOM 729 N N . ARG A 1 100 ? -4.254 4.967 -12.513 1.00 88.12 100 ARG A N 1
ATOM 730 C CA . ARG A 1 100 ? -2.842 4.592 -12.516 1.00 88.12 100 ARG A CA 1
ATOM 731 C C . ARG A 1 100 ? -2.059 5.467 -13.496 1.00 88.12 100 ARG A C 1
ATOM 733 O O . ARG A 1 100 ? -2.647 6.010 -14.434 1.00 88.12 100 ARG A O 1
ATOM 740 N N . PRO A 1 101 ? -0.729 5.579 -13.337 1.00 84.25 101 PRO A N 1
ATOM 741 C CA . PRO A 1 101 ? 0.113 6.202 -14.348 1.00 84.25 101 PRO A CA 1
ATOM 742 C C . PRO A 1 101 ? -0.125 5.575 -15.731 1.00 84.25 101 PRO A C 1
ATOM 744 O O . PRO A 1 101 ? 0.067 4.376 -15.909 1.00 84.25 101 PRO A O 1
ATOM 747 N N . GLY A 1 102 ? -0.534 6.395 -16.702 1.00 80.44 102 GLY A N 1
ATOM 748 C CA . GLY A 1 102 ? -0.858 5.958 -18.066 1.00 80.44 102 GLY A CA 1
ATOM 749 C C . GLY A 1 102 ? -2.355 5.811 -18.363 1.00 80.44 102 GLY A C 1
ATOM 750 O O . GLY A 1 102 ? -2.716 5.756 -19.538 1.00 80.44 102 GLY A O 1
ATOM 751 N N . ASP A 1 103 ? -3.218 5.816 -17.344 1.00 87.44 103 ASP A N 1
ATOM 752 C CA . ASP A 1 103 ? -4.669 5.829 -17.541 1.00 87.44 103 ASP A CA 1
ATOM 753 C C . ASP A 1 103 ? -5.148 7.187 -18.076 1.00 87.44 103 ASP A C 1
ATOM 755 O O . ASP A 1 103 ? -4.609 8.249 -17.743 1.00 87.44 103 ASP A O 1
ATOM 759 N N . GLU A 1 104 ? -6.215 7.166 -18.878 1.00 87.25 104 GLU A N 1
ATOM 760 C CA . GLU A 1 104 ? -6.889 8.391 -19.304 1.00 87.25 104 GLU A CA 1
ATOM 761 C C . GLU A 1 104 ? -7.422 9.150 -18.077 1.00 87.25 104 GLU A C 1
ATOM 763 O O . GLU A 1 104 ? -8.188 8.616 -17.276 1.00 87.25 104 GLU A O 1
ATOM 768 N N . GLY A 1 105 ? -7.009 10.411 -17.929 1.00 85.31 105 GLY A N 1
ATOM 769 C CA . GLY A 1 105 ? -7.389 11.256 -16.796 1.00 85.31 105 GLY A CA 1
ATOM 770 C C . GLY A 1 105 ? -6.439 11.195 -15.598 1.00 85.31 105 GLY A C 1
ATOM 771 O O . GLY A 1 105 ? -6.637 11.961 -14.654 1.00 85.31 105 GLY A O 1
ATOM 772 N N . TYR A 1 106 ? -5.399 10.351 -15.622 1.00 87.88 106 TYR A N 1
ATOM 773 C CA . TYR A 1 106 ? -4.294 10.494 -14.673 1.00 87.88 106 TYR A CA 1
ATOM 774 C C . TYR A 1 106 ? -3.544 11.810 -14.961 1.00 87.88 106 TYR A C 1
ATOM 776 O O . TYR A 1 106 ? -3.389 12.157 -16.138 1.00 87.88 106 TYR A O 1
ATOM 784 N N . PRO A 1 107 ? -3.086 12.562 -13.936 1.00 86.25 107 PRO A N 1
ATOM 785 C CA . PRO A 1 107 ? -2.365 13.813 -14.152 1.00 86.25 107 PRO A CA 1
ATOM 786 C C . PRO A 1 107 ? -1.177 13.635 -15.097 1.00 86.25 107 PRO A C 1
ATOM 788 O O . PRO A 1 107 ? -0.535 12.581 -15.100 1.00 86.25 107 PRO A O 1
ATOM 791 N N . GLU A 1 108 ? -0.898 14.664 -15.901 1.00 77.12 108 GLU A N 1
ATOM 792 C CA . GLU A 1 108 ? 0.100 14.551 -16.962 1.00 77.12 108 GLU A CA 1
ATOM 793 C C . GLU A 1 108 ? 1.460 14.094 -16.412 1.00 77.12 108 GLU A C 1
ATOM 795 O O . GLU A 1 108 ? 1.910 14.573 -15.363 1.00 77.12 108 GLU A O 1
ATOM 800 N N . PRO A 1 109 ? 2.125 13.156 -17.108 1.00 67.06 109 PRO A N 1
ATOM 801 C CA . PRO A 1 109 ? 3.436 12.691 -16.705 1.00 67.06 109 PRO A CA 1
ATOM 802 C C . PRO A 1 109 ? 4.422 13.860 -16.699 1.00 67.06 109 PRO A C 1
ATOM 804 O O . PRO A 1 109 ? 4.429 14.702 -17.596 1.00 67.06 109 PRO A O 1
ATOM 807 N N . PHE A 1 110 ? 5.286 13.893 -15.689 1.00 71.06 110 PHE A N 1
ATOM 808 C CA . PHE A 1 110 ? 6.397 14.834 -15.669 1.00 71.06 110 PHE A CA 1
ATOM 809 C C . PHE A 1 110 ? 7.369 14.512 -16.813 1.00 71.06 110 PHE A C 1
ATOM 811 O O . PHE A 1 110 ? 7.571 13.345 -17.158 1.00 71.06 110 PHE A O 1
ATOM 818 N N . GLU A 1 111 ? 8.001 15.534 -17.389 1.00 71.00 111 GLU A N 1
ATOM 819 C CA . GLU A 1 111 ? 9.048 15.308 -18.384 1.00 71.00 111 GLU A CA 1
ATOM 820 C C . GLU A 1 111 ? 10.271 14.658 -17.720 1.00 71.00 111 GLU A C 1
ATOM 822 O O . GLU A 1 111 ? 10.994 15.284 -16.942 1.00 71.00 111 GLU A O 1
ATOM 827 N N . GLU A 1 112 ? 10.499 13.382 -18.029 1.00 70.38 112 GLU A N 1
ATOM 828 C CA . GLU A 1 112 ? 11.738 12.681 -17.700 1.00 70.38 112 GLU A CA 1
ATOM 829 C C . GLU A 1 112 ? 12.886 13.208 -18.573 1.00 70.38 112 GLU A C 1
ATOM 831 O O . GLU A 1 112 ? 12.747 13.397 -19.786 1.00 70.38 112 GLU A O 1
ATOM 836 N N . SER A 1 113 ? 14.066 13.387 -17.983 1.00 78.69 113 SER A N 1
ATOM 837 C CA . SER A 1 113 ? 15.273 13.669 -18.761 1.00 78.69 113 SER A CA 1
ATOM 838 C C . SER A 1 113 ? 15.662 12.468 -19.635 1.00 78.69 113 SER A C 1
ATOM 840 O O . SER A 1 113 ? 15.392 11.310 -19.308 1.00 78.69 113 SER A O 1
ATOM 842 N N . LEU A 1 114 ? 16.371 12.715 -20.744 1.00 79.88 114 LEU A N 1
ATOM 843 C CA . LEU A 1 114 ? 16.877 11.637 -21.611 1.00 79.88 114 LEU A CA 1
ATOM 844 C C . LEU A 1 114 ? 17.764 10.634 -20.852 1.00 79.88 114 LEU A C 1
ATOM 846 O O . LEU A 1 114 ? 17.779 9.449 -21.186 1.00 79.88 114 LEU A O 1
ATOM 850 N N . GLU A 1 115 ? 18.485 11.102 -19.833 1.00 80.06 115 GLU A N 1
ATOM 851 C CA . GLU A 1 115 ? 19.308 10.266 -18.958 1.00 80.06 115 GLU A CA 1
ATOM 852 C C . GLU A 1 115 ? 18.450 9.332 -18.093 1.00 80.06 115 GLU A C 1
ATOM 854 O O . GLU A 1 115 ? 18.758 8.146 -17.980 1.00 80.06 115 GLU A O 1
ATOM 859 N N . GLU A 1 116 ? 17.336 9.824 -17.547 1.00 72.50 116 GLU A N 1
ATOM 860 C CA . GLU A 1 116 ? 16.392 9.020 -16.762 1.00 72.50 116 GLU A CA 1
ATOM 861 C C . GLU A 1 116 ? 15.692 7.967 -17.624 1.00 72.50 116 GLU A C 1
ATOM 863 O O . GLU A 1 116 ? 15.636 6.801 -17.233 1.00 72.50 116 GLU A O 1
ATOM 868 N N . VAL A 1 117 ? 15.266 8.331 -18.838 1.00 76.38 117 VAL A N 1
ATOM 869 C CA . VAL A 1 117 ? 14.667 7.382 -19.791 1.00 76.38 117 VAL A CA 1
ATOM 870 C C . VAL A 1 117 ? 15.664 6.287 -20.186 1.00 76.38 117 VAL A C 1
ATOM 872 O O . VAL A 1 117 ? 15.303 5.108 -20.254 1.00 76.38 117 VAL A O 1
ATOM 875 N N . ALA A 1 118 ? 16.925 6.648 -20.444 1.00 77.94 118 ALA A N 1
ATOM 876 C CA . ALA A 1 118 ? 17.974 5.686 -20.774 1.00 77.94 118 ALA A CA 1
ATOM 877 C C . ALA A 1 118 ? 18.302 4.765 -19.586 1.00 77.94 118 ALA A C 1
ATOM 879 O O . ALA A 1 118 ? 18.385 3.548 -19.758 1.00 77.94 118 ALA A O 1
ATOM 880 N N . SER A 1 119 ? 18.427 5.335 -18.383 1.00 75.19 119 SER A N 1
ATOM 881 C CA . SER A 1 119 ? 18.655 4.600 -17.135 1.00 75.19 119 SER A CA 1
ATOM 882 C C . SER A 1 119 ? 17.525 3.606 -16.858 1.00 75.19 119 SER A C 1
ATOM 884 O O . SER A 1 119 ? 17.784 2.424 -16.630 1.00 75.19 119 SER A O 1
ATOM 886 N N . ARG A 1 120 ? 16.263 4.038 -17.001 1.00 75.25 120 ARG A N 1
ATOM 887 C CA . ARG A 1 120 ? 15.084 3.170 -16.899 1.00 75.25 120 ARG A CA 1
ATOM 888 C C . ARG A 1 120 ? 15.188 1.980 -17.840 1.00 75.25 120 ARG A C 1
ATOM 890 O O . ARG A 1 120 ? 15.102 0.847 -17.383 1.00 75.25 120 ARG A O 1
ATOM 897 N N . ARG A 1 121 ? 15.365 2.225 -19.142 1.00 77.12 121 ARG A N 1
ATOM 898 C CA . ARG A 1 121 ? 15.388 1.151 -20.149 1.00 77.12 121 ARG A CA 1
ATOM 899 C C . ARG A 1 121 ? 16.503 0.143 -19.877 1.00 77.12 121 ARG A C 1
ATOM 901 O O . ARG A 1 121 ? 16.282 -1.052 -20.041 1.00 77.12 121 ARG A O 1
ATOM 908 N N . ALA A 1 122 ? 17.667 0.608 -19.424 1.00 79.44 122 ALA A N 1
ATOM 909 C CA . ALA A 1 122 ? 18.777 -0.266 -19.058 1.00 79.44 122 ALA A CA 1
ATOM 910 C C . ALA A 1 122 ? 18.437 -1.171 -17.859 1.00 79.44 122 ALA A C 1
ATOM 912 O O . ALA A 1 122 ? 18.719 -2.371 -17.892 1.00 79.44 122 ALA A O 1
ATOM 913 N N . VAL A 1 123 ? 17.797 -0.623 -16.819 1.00 75.75 123 VAL A N 1
ATOM 914 C CA . VAL A 1 123 ? 17.377 -1.408 -15.647 1.00 75.75 123 VAL A CA 1
ATOM 915 C C . VAL A 1 123 ? 16.224 -2.351 -15.985 1.00 75.75 123 VAL A C 1
ATOM 917 O O . VAL A 1 123 ? 16.284 -3.513 -15.596 1.00 75.75 123 VAL A O 1
ATOM 920 N N . GLN A 1 124 ? 15.226 -1.904 -16.753 1.00 76.94 124 GLN A N 1
ATOM 921 C CA . GLN A 1 124 ? 14.119 -2.751 -17.213 1.00 76.94 124 GLN A CA 1
ATOM 922 C C . GLN A 1 124 ? 14.628 -3.947 -18.021 1.00 76.94 124 GLN A C 1
ATOM 924 O O . GLN A 1 124 ? 14.267 -5.075 -17.709 1.00 76.94 124 GLN A O 1
ATOM 929 N N . ALA A 1 125 ? 15.524 -3.722 -18.988 1.00 80.00 125 ALA A N 1
ATOM 930 C CA . ALA A 1 125 ? 16.117 -4.803 -19.774 1.00 80.00 125 ALA A CA 1
ATOM 931 C C . ALA A 1 125 ? 16.882 -5.797 -18.885 1.00 80.00 125 ALA A C 1
ATOM 933 O O . ALA A 1 125 ? 16.660 -7.000 -18.969 1.00 80.00 125 ALA A O 1
ATOM 934 N N . THR A 1 126 ? 17.713 -5.293 -17.965 1.00 79.69 126 THR A N 1
ATOM 935 C CA . THR A 1 126 ? 18.478 -6.140 -17.033 1.00 79.69 126 THR A CA 1
ATOM 936 C C . THR A 1 126 ? 17.564 -6.963 -16.116 1.00 79.69 126 THR A C 1
ATOM 938 O O . THR A 1 126 ? 17.872 -8.113 -15.799 1.00 79.69 126 THR A O 1
ATOM 941 N N . LEU A 1 127 ? 16.452 -6.381 -15.657 1.00 76.56 127 LEU A N 1
ATOM 942 C CA . LEU A 1 127 ? 15.475 -7.066 -14.811 1.00 76.56 127 LEU A CA 1
ATOM 943 C C . LEU A 1 127 ? 14.688 -8.110 -15.587 1.00 76.56 127 LEU A C 1
ATOM 945 O O . LEU A 1 127 ? 14.565 -9.227 -15.099 1.00 76.56 127 LEU A O 1
ATOM 949 N N . ALA A 1 128 ? 14.208 -7.770 -16.782 1.00 79.94 128 ALA A N 1
ATOM 950 C CA . ALA A 1 128 ? 13.481 -8.692 -17.640 1.00 79.94 128 ALA A CA 1
ATOM 951 C C . ALA A 1 128 ? 14.350 -9.902 -18.010 1.00 79.94 128 ALA A C 1
ATOM 953 O O . ALA A 1 128 ? 13.906 -11.034 -17.855 1.00 79.94 128 ALA A O 1
ATOM 954 N N . GLU A 1 129 ? 15.617 -9.684 -18.390 1.00 81.62 129 GLU A N 1
ATOM 955 C CA . GLU A 1 129 ? 16.582 -10.759 -18.675 1.00 81.62 129 GLU A CA 1
ATOM 956 C C . GLU A 1 129 ? 16.763 -11.706 -17.489 1.00 81.62 129 GLU A C 1
ATOM 958 O O . GLU A 1 129 ? 16.804 -12.925 -17.655 1.00 81.62 129 GLU A O 1
ATOM 963 N N . ARG A 1 130 ? 16.851 -11.156 -16.277 1.00 76.44 130 ARG A N 1
ATOM 964 C CA . ARG A 1 130 ? 17.026 -11.958 -15.064 1.00 76.44 130 ARG A CA 1
ATOM 965 C C . ARG A 1 130 ? 15.763 -12.680 -14.649 1.00 76.44 130 ARG A C 1
ATOM 967 O O . ARG A 1 130 ? 15.844 -13.854 -14.330 1.00 76.44 130 ARG A O 1
ATOM 974 N N . LEU A 1 131 ? 14.623 -12.001 -14.652 1.00 75.38 131 LEU A N 1
ATOM 975 C CA . LEU A 1 131 ? 13.327 -12.611 -14.367 1.00 75.38 131 LEU A CA 1
ATOM 976 C C . LEU A 1 131 ? 13.066 -13.772 -15.326 1.00 75.38 131 LEU A C 1
ATOM 978 O O . LEU A 1 131 ? 12.752 -14.862 -14.868 1.00 75.38 131 LEU A O 1
ATOM 982 N N . ALA A 1 132 ? 13.293 -13.568 -16.625 1.00 79.12 132 ALA A N 1
ATOM 983 C CA . ALA A 1 132 ? 13.179 -14.611 -17.637 1.00 79.12 132 ALA A CA 1
ATOM 984 C C . ALA A 1 132 ? 14.104 -15.805 -17.345 1.00 79.12 132 ALA A C 1
ATOM 986 O O . ALA A 1 132 ? 13.662 -16.952 -17.379 1.00 79.12 132 ALA A O 1
ATOM 987 N N . ALA A 1 133 ? 15.368 -15.541 -16.993 1.00 78.88 133 ALA A N 1
ATOM 988 C CA . ALA A 1 133 ? 16.337 -16.585 -16.661 1.00 78.88 133 ALA A CA 1
ATOM 989 C C . ALA A 1 133 ? 16.000 -17.348 -15.367 1.00 78.88 133 ALA A C 1
ATOM 991 O O . ALA A 1 133 ? 16.138 -18.567 -15.328 1.00 78.88 133 ALA A O 1
ATOM 992 N N . GLU A 1 134 ? 15.569 -16.652 -14.313 1.00 74.00 134 GLU A N 1
ATOM 993 C CA . GLU A 1 134 ? 15.217 -17.254 -13.020 1.00 74.00 134 GLU A CA 1
ATOM 994 C C . GLU A 1 134 ? 13.915 -18.061 -13.111 1.00 74.00 134 GLU A C 1
ATOM 996 O O . GLU A 1 134 ? 13.807 -19.145 -12.538 1.00 74.00 134 GLU A O 1
ATOM 1001 N N . MET A 1 135 ? 12.935 -17.553 -13.860 1.00 69.62 135 MET A N 1
ATOM 1002 C CA . MET A 1 135 ? 11.630 -18.190 -14.035 1.00 69.62 135 MET A CA 1
ATOM 1003 C C . MET A 1 135 ? 11.608 -19.270 -15.122 1.00 69.62 135 MET A C 1
ATOM 1005 O O . MET A 1 135 ? 10.603 -19.971 -15.234 1.00 69.62 135 MET A O 1
ATOM 1009 N N . ASP A 1 136 ? 12.686 -19.406 -15.899 1.00 76.31 136 ASP A N 1
ATOM 1010 C CA . ASP A 1 136 ? 12.771 -20.283 -17.074 1.00 76.31 136 ASP A CA 1
ATOM 1011 C C . ASP A 1 136 ? 11.645 -20.009 -18.093 1.00 76.31 136 ASP A C 1
ATOM 1013 O O . ASP A 1 136 ? 10.986 -20.922 -18.594 1.00 76.31 136 ASP A O 1
ATOM 1017 N N . ILE A 1 137 ? 11.393 -18.722 -18.373 1.00 77.88 137 ILE A N 1
ATOM 1018 C CA . ILE A 1 137 ? 10.399 -18.269 -19.361 1.00 77.88 137 ILE A CA 1
ATOM 1019 C C . ILE A 1 137 ? 11.037 -17.396 -20.450 1.00 77.88 137 ILE A C 1
ATOM 1021 O O . ILE A 1 137 ? 12.110 -16.823 -20.237 1.00 77.88 137 ILE A O 1
ATOM 1025 N N . PRO A 1 138 ? 10.404 -17.276 -21.631 1.00 81.69 138 PRO A N 1
ATOM 1026 C CA . PRO A 1 138 ? 10.860 -16.376 -22.683 1.00 81.69 138 PRO A CA 1
ATOM 1027 C C . PRO A 1 138 ? 10.996 -14.924 -22.206 1.00 81.69 138 PRO A C 1
ATOM 1029 O O . PRO A 1 138 ? 10.138 -14.399 -21.504 1.00 81.69 138 PRO A O 1
ATOM 1032 N N . LEU A 1 139 ? 12.063 -14.244 -22.641 1.00 82.19 139 LEU A N 1
ATOM 1033 C CA . LEU A 1 139 ? 12.303 -12.833 -22.312 1.00 82.19 139 LEU A CA 1
ATOM 1034 C C . LEU A 1 139 ? 11.163 -11.918 -22.774 1.00 82.19 139 LEU A C 1
ATOM 1036 O O . LEU A 1 139 ? 10.828 -10.957 -22.091 1.00 82.19 139 LEU A O 1
ATOM 1040 N N . GLU A 1 140 ? 10.573 -12.221 -23.924 1.00 83.19 140 GLU A N 1
ATOM 1041 C CA . GLU A 1 140 ? 9.431 -11.499 -24.491 1.00 83.19 140 GLU A CA 1
ATOM 1042 C C . GLU A 1 140 ? 8.217 -11.460 -23.552 1.00 83.19 140 GLU A C 1
ATOM 1044 O O . GLU A 1 140 ? 7.588 -10.415 -23.445 1.00 83.19 140 GLU A O 1
ATOM 1049 N N . ASP A 1 141 ? 7.977 -12.522 -22.776 1.00 73.38 141 ASP A N 1
ATOM 1050 C CA . ASP A 1 141 ? 6.860 -12.589 -21.821 1.00 73.38 141 ASP A CA 1
ATOM 1051 C C . ASP A 1 141 ? 7.068 -11.685 -20.589 1.00 73.38 141 ASP A C 1
ATOM 1053 O O . ASP A 1 141 ? 6.129 -11.414 -19.843 1.00 73.38 141 ASP A O 1
ATOM 1057 N N . VAL A 1 142 ? 8.301 -11.218 -20.360 1.00 71.62 142 VAL A N 1
ATOM 1058 C CA . VAL A 1 142 ? 8.679 -10.350 -19.229 1.00 71.62 142 VAL A CA 1
ATOM 1059 C C . VAL A 1 142 ? 9.032 -8.932 -19.685 1.00 71.62 142 VAL A C 1
ATOM 1061 O O . VAL A 1 142 ? 8.944 -7.981 -18.911 1.00 71.62 142 VAL A O 1
ATOM 1064 N N . ALA A 1 143 ? 9.438 -8.771 -20.944 1.00 73.00 143 ALA A N 1
ATOM 1065 C CA . ALA A 1 143 ? 9.832 -7.489 -21.519 1.00 73.00 143 ALA A CA 1
ATOM 1066 C C . ALA A 1 143 ? 8.666 -6.490 -21.611 1.00 73.00 143 ALA A C 1
ATOM 1068 O O . ALA A 1 143 ? 8.914 -5.283 -21.614 1.00 73.00 143 ALA A O 1
ATOM 1069 N N . ASP A 1 144 ? 7.429 -6.991 -21.651 1.00 72.00 144 ASP A N 1
ATOM 1070 C CA . ASP A 1 144 ? 6.204 -6.190 -21.727 1.00 72.00 144 ASP A CA 1
ATOM 1071 C C . ASP A 1 144 ? 5.661 -5.751 -20.354 1.00 72.00 144 ASP A C 1
ATOM 1073 O O . ASP A 1 144 ? 4.692 -4.992 -20.304 1.00 72.00 144 ASP A O 1
ATOM 1077 N N . LEU A 1 145 ? 6.276 -6.186 -19.245 1.00 72.44 145 LEU A N 1
ATOM 1078 C CA . LEU A 1 145 ? 5.857 -5.776 -17.903 1.00 72.44 145 LEU A CA 1
ATOM 1079 C C . LEU A 1 145 ? 6.037 -4.267 -17.700 1.00 72.44 145 LEU A C 1
ATOM 1081 O O . LEU A 1 145 ? 7.074 -3.682 -18.045 1.00 72.44 145 LEU A O 1
ATOM 1085 N N . ASP A 1 146 ? 5.044 -3.637 -17.077 1.00 72.31 146 ASP A N 1
ATOM 1086 C CA . ASP A 1 146 ? 5.127 -2.218 -16.747 1.00 72.31 146 ASP A CA 1
ATOM 1087 C C . ASP A 1 146 ? 6.097 -1.945 -15.574 1.00 72.31 146 ASP A C 1
ATOM 1089 O O . ASP A 1 146 ? 6.682 -2.845 -14.965 1.00 72.31 146 ASP A O 1
ATOM 1093 N N . ALA A 1 147 ? 6.343 -0.669 -15.260 1.00 68.12 147 ALA A N 1
ATOM 1094 C CA . ALA A 1 147 ? 7.283 -0.300 -14.199 1.00 68.12 147 ALA A CA 1
ATOM 1095 C C . ALA A 1 147 ? 6.836 -0.747 -12.791 1.00 68.12 147 ALA A C 1
ATOM 1097 O O . ALA A 1 147 ? 7.699 -0.968 -11.935 1.00 68.12 147 ALA A O 1
ATOM 1098 N N . ASP A 1 148 ? 5.530 -0.882 -12.553 1.00 71.12 148 ASP A N 1
ATOM 1099 C CA . ASP A 1 148 ? 4.962 -1.340 -11.285 1.00 71.12 148 ASP A CA 1
ATOM 1100 C C . ASP A 1 148 ? 5.105 -2.862 -11.161 1.00 71.12 148 ASP A C 1
ATOM 1102 O O . ASP A 1 148 ? 5.581 -3.371 -10.144 1.00 71.12 148 ASP A O 1
ATOM 1106 N N . GLU A 1 149 ? 4.801 -3.593 -12.231 1.00 74.06 149 GLU A N 1
ATOM 1107 C CA . GLU A 1 149 ? 4.977 -5.041 -12.332 1.00 74.06 149 GLU A CA 1
ATOM 1108 C C . GLU A 1 149 ? 6.449 -5.444 -12.225 1.00 74.06 149 GLU A C 1
ATOM 1110 O O . GLU A 1 149 ? 6.787 -6.345 -11.451 1.00 74.06 149 GLU A O 1
ATOM 1115 N N . LEU A 1 150 ? 7.345 -4.734 -12.918 1.00 70.06 150 LEU A N 1
ATOM 1116 C CA . LEU A 1 150 ? 8.789 -4.936 -12.809 1.00 70.06 150 LEU A CA 1
ATOM 1117 C C . LEU A 1 150 ? 9.304 -4.601 -11.411 1.00 70.06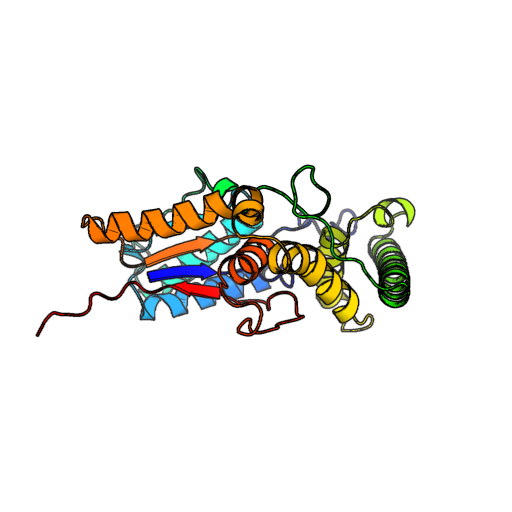 150 LEU A C 1
ATOM 1119 O O . LEU A 1 150 ? 10.167 -5.316 -10.911 1.00 70.06 150 LEU A O 1
ATOM 1123 N N . CYS A 1 151 ? 8.785 -3.557 -10.755 1.00 70.38 151 CYS A N 1
ATOM 1124 C CA . CYS A 1 151 ? 9.120 -3.278 -9.358 1.00 70.38 151 CYS A CA 1
ATOM 1125 C C . CYS A 1 151 ? 8.720 -4.437 -8.448 1.00 70.38 151 CYS A C 1
ATOM 1127 O O . CYS A 1 151 ? 9.572 -4.963 -7.734 1.00 70.38 151 CYS A O 1
ATOM 1129 N N . ARG A 1 152 ? 7.461 -4.880 -8.505 1.00 71.62 152 ARG A N 1
ATOM 1130 C CA . ARG A 1 152 ? 6.959 -5.999 -7.691 1.00 71.62 152 ARG A CA 1
ATOM 1131 C C . ARG A 1 152 ? 7.771 -7.273 -7.932 1.00 71.62 152 ARG A C 1
ATOM 1133 O O . ARG A 1 152 ? 8.184 -7.934 -6.982 1.00 71.62 152 ARG A O 1
ATOM 1140 N N . ALA A 1 153 ? 8.035 -7.595 -9.196 1.00 67.38 153 ALA A N 1
ATOM 1141 C CA . ALA A 1 153 ? 8.807 -8.768 -9.585 1.00 67.38 153 ALA A CA 1
ATOM 1142 C C . ALA A 1 153 ? 10.267 -8.675 -9.113 1.00 67.38 153 ALA A C 1
ATOM 1144 O O . ALA A 1 153 ? 10.817 -9.639 -8.583 1.00 67.38 153 ALA A O 1
ATOM 1145 N N . ALA A 1 154 ? 10.888 -7.502 -9.237 1.00 66.19 154 ALA A N 1
ATOM 1146 C CA . ALA A 1 154 ? 12.260 -7.286 -8.807 1.00 66.19 154 ALA A CA 1
ATOM 1147 C C . ALA A 1 154 ? 12.414 -7.394 -7.286 1.00 66.19 154 ALA A C 1
ATOM 1149 O O . ALA A 1 154 ? 13.365 -8.010 -6.807 1.00 66.19 154 ALA A O 1
ATOM 1150 N N . VAL A 1 155 ? 11.470 -6.854 -6.515 1.00 63.25 155 VAL A N 1
ATOM 1151 C CA . VAL A 1 155 ? 11.510 -6.973 -5.056 1.00 63.25 155 VAL A CA 1
ATOM 1152 C C . VAL A 1 155 ? 11.343 -8.430 -4.605 1.00 63.25 155 VAL A C 1
ATOM 1154 O O . VAL A 1 155 ? 12.076 -8.891 -3.729 1.00 63.25 155 VAL A O 1
ATOM 1157 N N . ALA A 1 156 ? 10.481 -9.197 -5.273 1.00 61.47 156 ALA A N 1
ATOM 1158 C CA . ALA A 1 156 ? 10.376 -10.632 -5.031 1.00 61.47 156 ALA A CA 1
ATOM 1159 C C . ALA A 1 156 ? 11.686 -11.390 -5.356 1.00 61.47 156 ALA A C 1
ATOM 1161 O O . ALA A 1 156 ? 12.050 -12.339 -4.657 1.00 61.47 156 ALA A O 1
ATOM 1162 N N . LEU A 1 157 ? 12.440 -10.948 -6.372 1.00 60.06 157 LEU A N 1
ATOM 1163 C CA . LEU A 1 157 ? 13.762 -11.495 -6.705 1.00 60.06 157 LEU A CA 1
ATOM 1164 C C . LEU A 1 157 ? 14.869 -11.095 -5.721 1.00 60.06 157 LEU A C 1
ATOM 1166 O O . LEU A 1 157 ? 15.846 -11.835 -5.576 1.00 60.06 157 LEU A O 1
ATOM 1170 N N . GLU A 1 158 ? 14.769 -9.949 -5.046 1.00 61.62 158 GLU A N 1
ATOM 1171 C CA . GLU A 1 158 ? 15.774 -9.498 -4.072 1.00 61.62 158 GLU A CA 1
ATOM 1172 C C . GLU A 1 158 ? 15.916 -10.495 -2.909 1.00 61.62 158 GLU A C 1
ATOM 1174 O O . GLU A 1 158 ? 17.037 -10.788 -2.476 1.00 61.62 158 GLU A O 1
ATOM 1179 N N . GLY A 1 159 ? 14.800 -11.102 -2.486 1.00 57.12 159 GLY A N 1
ATOM 1180 C CA . GLY A 1 159 ? 14.775 -12.176 -1.487 1.00 57.12 159 GLY A CA 1
ATOM 1181 C C . GLY A 1 159 ? 15.437 -13.480 -1.953 1.00 57.12 159 GLY A C 1
ATOM 1182 O O . GLY A 1 159 ? 15.975 -14.227 -1.135 1.00 57.12 159 GLY A O 1
ATOM 1183 N N . LEU A 1 160 ? 15.459 -13.738 -3.265 1.00 55.03 160 LEU A N 1
ATOM 1184 C CA . LEU A 1 160 ? 16.051 -14.941 -3.860 1.00 55.03 160 LEU A CA 1
ATOM 1185 C C . LEU A 1 160 ? 17.536 -14.765 -4.200 1.00 55.03 160 LEU A C 1
ATOM 1187 O O . LEU A 1 160 ? 18.322 -15.703 -4.073 1.00 55.03 160 LEU A O 1
ATOM 1191 N N . THR A 1 161 ? 17.940 -13.558 -4.602 1.00 53.50 161 THR A N 1
ATOM 1192 C CA . THR A 1 161 ? 19.231 -13.338 -5.274 1.00 53.50 161 THR A CA 1
ATOM 1193 C C . THR A 1 161 ? 20.294 -12.641 -4.424 1.00 53.50 161 THR A C 1
ATOM 1195 O O . THR A 1 161 ? 21.426 -12.536 -4.880 1.00 53.50 161 THR A O 1
ATOM 1198 N N . LYS A 1 162 ? 20.014 -12.208 -3.184 1.00 56.28 162 LYS A N 1
ATOM 1199 C CA . LYS A 1 162 ? 21.006 -11.570 -2.280 1.00 56.28 162 LYS A CA 1
ATOM 1200 C C . LYS A 1 162 ? 21.817 -10.433 -2.943 1.00 56.28 162 LYS A C 1
ATOM 1202 O O . LYS A 1 162 ? 23.045 -10.411 -2.871 1.00 56.28 162 LYS A O 1
ATOM 1207 N N . GLY A 1 163 ? 21.137 -9.462 -3.558 1.00 56.41 163 GLY A N 1
ATOM 1208 C CA . GLY A 1 163 ? 21.742 -8.163 -3.902 1.00 56.41 163 GLY A CA 1
ATOM 1209 C C . GLY A 1 163 ? 22.590 -8.112 -5.180 1.00 56.41 163 GLY A C 1
ATOM 1210 O O . GLY A 1 163 ? 23.499 -7.292 -5.279 1.00 56.41 163 GLY A O 1
ATOM 1211 N N . VAL A 1 164 ? 22.314 -8.968 -6.170 1.00 60.81 164 VAL A N 1
ATOM 1212 C CA . VAL A 1 164 ? 23.058 -8.995 -7.451 1.00 60.81 164 VAL A CA 1
ATOM 1213 C C . VAL A 1 164 ? 22.550 -7.927 -8.446 1.00 60.81 164 VAL A C 1
ATOM 1215 O O . VAL A 1 164 ? 23.187 -7.694 -9.475 1.00 60.81 164 VAL A O 1
ATOM 1218 N N . VAL A 1 165 ? 21.427 -7.258 -8.154 1.00 66.38 165 VAL A N 1
ATOM 1219 C CA . VAL A 1 165 ? 20.891 -6.121 -8.927 1.00 66.38 165 VAL A CA 1
ATOM 1220 C C . VAL A 1 165 ? 20.589 -4.969 -7.983 1.00 66.38 165 VAL A C 1
ATOM 1222 O O . VAL A 1 165 ? 19.939 -5.161 -6.962 1.00 66.38 165 VAL A O 1
ATOM 1225 N N . ASP A 1 166 ? 21.034 -3.766 -8.339 1.00 70.12 166 ASP A N 1
ATOM 1226 C CA . ASP A 1 166 ? 20.609 -2.549 -7.657 1.00 70.12 166 ASP A CA 1
ATOM 1227 C C . ASP A 1 166 ? 19.207 -2.144 -8.135 1.00 70.12 166 ASP A C 1
ATOM 1229 O O . ASP A 1 166 ? 19.049 -1.645 -9.250 1.00 70.12 166 ASP A O 1
ATOM 1233 N N . LEU A 1 167 ? 18.190 -2.360 -7.295 1.00 72.69 167 LEU A N 1
ATOM 1234 C CA . LEU A 1 167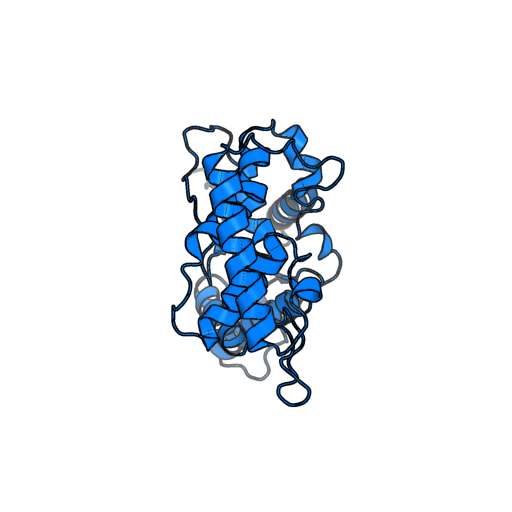 ? 16.793 -2.029 -7.603 1.00 72.69 167 LEU A CA 1
ATOM 1235 C C . LEU A 1 167 ? 16.411 -0.583 -7.285 1.00 72.69 167 LEU A C 1
ATOM 1237 O O . LEU A 1 167 ? 15.292 -0.155 -7.579 1.00 72.69 167 LEU A O 1
ATOM 1241 N N . ARG A 1 168 ? 17.310 0.206 -6.689 1.00 73.19 168 ARG A N 1
ATOM 1242 C CA . ARG A 1 168 ? 17.008 1.599 -6.331 1.00 73.19 168 ARG A CA 1
ATOM 1243 C C . ARG A 1 168 ? 16.526 2.431 -7.527 1.00 73.19 168 ARG A C 1
ATOM 1245 O O . ARG A 1 168 ? 15.577 3.190 -7.332 1.00 73.19 168 ARG A O 1
ATOM 1252 N N . PRO A 1 169 ? 17.083 2.300 -8.751 1.00 73.50 169 PRO A N 1
ATOM 1253 C CA . PRO A 1 169 ? 16.604 3.067 -9.897 1.00 73.50 169 PRO A CA 1
ATOM 1254 C C . PRO A 1 169 ? 15.160 2.737 -10.296 1.00 73.50 169 PRO A C 1
ATOM 1256 O O . PRO A 1 169 ? 14.396 3.665 -10.551 1.00 73.50 169 PRO A O 1
ATOM 1259 N N . ILE A 1 170 ? 14.761 1.455 -10.307 1.00 74.00 170 ILE A N 1
ATOM 1260 C CA . ILE A 1 170 ? 13.390 1.072 -10.689 1.00 74.00 170 ILE A CA 1
ATOM 1261 C C . ILE A 1 170 ? 12.384 1.485 -9.610 1.00 74.00 170 ILE A C 1
ATOM 1263 O O . ILE A 1 170 ? 11.354 2.068 -9.931 1.00 74.00 170 ILE A O 1
ATOM 1267 N N . ARG A 1 171 ? 12.730 1.315 -8.325 1.00 76.81 171 ARG A N 1
ATOM 1268 C CA . ARG A 1 171 ? 11.895 1.764 -7.197 1.00 76.81 171 ARG A CA 1
ATOM 1269 C C . ARG A 1 171 ? 11.706 3.282 -7.201 1.00 76.81 171 ARG A C 1
ATOM 1271 O O . ARG A 1 171 ? 10.596 3.767 -7.002 1.00 76.81 171 ARG A O 1
ATOM 1278 N N . ARG A 1 172 ? 12.779 4.041 -7.451 1.00 77.62 172 ARG A N 1
ATOM 1279 C CA . ARG A 1 172 ? 12.728 5.508 -7.576 1.00 77.62 172 ARG A CA 1
ATOM 1280 C C . ARG A 1 172 ? 11.862 5.938 -8.753 1.00 77.62 172 ARG A C 1
ATOM 1282 O O . ARG A 1 172 ? 11.108 6.900 -8.639 1.00 77.62 172 ARG A O 1
ATOM 1289 N N . LEU A 1 173 ? 11.971 5.238 -9.876 1.00 75.56 173 LEU A N 1
ATOM 1290 C CA . LEU A 1 173 ? 11.146 5.506 -11.042 1.00 75.56 173 LEU A CA 1
ATOM 1291 C C . LEU A 1 173 ? 9.667 5.240 -10.753 1.00 75.56 173 LEU A C 1
ATOM 1293 O O . LEU A 1 173 ? 8.859 6.126 -11.012 1.00 75.56 173 LEU A O 1
ATOM 1297 N N . ASN A 1 174 ? 9.322 4.070 -10.204 1.00 79.75 174 ASN A N 1
ATOM 1298 C CA . ASN A 1 174 ? 7.934 3.750 -9.869 1.00 79.75 174 ASN A CA 1
ATOM 1299 C C . ASN A 1 174 ? 7.384 4.773 -8.874 1.00 79.75 174 ASN A C 1
ATOM 1301 O O . ASN A 1 174 ? 6.323 5.338 -9.080 1.00 79.75 174 ASN A O 1
ATOM 1305 N N . TYR A 1 175 ? 8.158 5.147 -7.854 1.00 83.00 175 TYR A N 1
ATOM 1306 C CA . TYR A 1 175 ? 7.745 6.227 -6.961 1.00 83.00 175 TYR A CA 1
ATOM 1307 C C . TYR A 1 175 ? 7.422 7.516 -7.712 1.00 83.00 175 TYR A C 1
ATOM 1309 O O . TYR A 1 175 ? 6.381 8.122 -7.481 1.00 83.00 175 TYR A O 1
ATOM 1317 N N . ARG A 1 176 ? 8.291 7.939 -8.631 1.00 80.44 176 ARG A N 1
ATOM 1318 C CA . ARG A 1 176 ? 8.116 9.193 -9.363 1.00 80.44 176 ARG A CA 1
ATOM 1319 C C . ARG A 1 176 ? 6.962 9.162 -10.356 1.00 80.44 176 ARG A C 1
ATOM 1321 O O . ARG A 1 176 ? 6.304 10.191 -10.477 1.00 80.44 176 ARG A O 1
ATOM 1328 N N . SER A 1 177 ? 6.694 8.044 -11.032 1.00 81.12 177 SER A N 1
ATOM 1329 C CA . SER A 1 177 ? 5.552 7.935 -11.954 1.00 81.12 177 SER A CA 1
ATOM 1330 C C . SER A 1 177 ? 4.224 8.157 -11.228 1.00 81.12 177 SER A C 1
ATOM 1332 O O . SER A 1 177 ? 3.330 8.809 -11.764 1.00 81.12 177 SER A O 1
ATOM 1334 N N . TRP A 1 178 ? 4.131 7.700 -9.979 1.00 86.31 178 TRP A N 1
ATOM 1335 C CA . TRP A 1 178 ? 2.995 7.967 -9.105 1.00 86.31 178 TRP A CA 1
ATOM 1336 C C . TRP A 1 178 ? 3.042 9.385 -8.508 1.00 86.31 178 TRP A C 1
ATOM 1338 O O . TRP A 1 178 ? 2.095 10.158 -8.638 1.00 86.31 178 TRP A O 1
ATOM 1348 N N . ALA A 1 179 ? 4.153 9.759 -7.875 1.00 85.25 179 ALA A N 1
ATOM 1349 C CA . ALA A 1 179 ? 4.259 10.959 -7.050 1.00 85.25 179 ALA A CA 1
ATOM 1350 C C . ALA A 1 179 ? 4.356 12.269 -7.843 1.00 85.25 179 ALA A C 1
ATOM 1352 O O . ALA A 1 179 ? 3.716 13.252 -7.480 1.00 85.25 179 ALA A O 1
ATOM 1353 N N . MET A 1 180 ? 5.191 12.335 -8.884 1.00 82.31 180 MET A N 1
ATOM 1354 C CA . MET A 1 180 ? 5.535 13.604 -9.538 1.00 82.31 180 MET A CA 1
ATOM 1355 C C . MET A 1 180 ? 4.359 14.267 -10.266 1.00 82.31 180 MET A C 1
ATOM 1357 O O . MET A 1 180 ? 4.196 15.475 -10.079 1.00 82.31 180 MET A O 1
ATOM 1361 N N . PRO A 1 181 ? 3.513 13.532 -11.014 1.00 85.00 181 PRO A N 1
ATOM 1362 C CA . PRO A 1 181 ? 2.326 14.116 -11.636 1.00 85.00 181 PRO A CA 1
ATOM 1363 C C . PRO A 1 181 ? 1.382 14.735 -10.602 1.00 85.00 181 PRO A C 1
ATOM 1365 O O . PRO A 1 181 ? 1.006 15.895 -10.728 1.00 85.00 181 PRO A O 1
ATOM 1368 N N . LEU A 1 182 ? 1.110 14.012 -9.508 1.00 86.12 182 LEU A N 1
ATOM 1369 C CA . LEU A 1 182 ? 0.288 14.500 -8.392 1.00 86.12 182 LEU A CA 1
ATOM 1370 C C . LEU A 1 182 ? 0.919 15.703 -7.687 1.00 86.12 182 LEU A C 1
ATOM 1372 O O . LEU A 1 182 ? 0.225 16.617 -7.245 1.00 86.12 182 LEU A O 1
ATOM 1376 N N . ARG A 1 183 ? 2.254 15.728 -7.597 1.00 81.06 183 ARG A N 1
ATOM 1377 C CA . ARG A 1 183 ? 2.973 16.847 -6.994 1.00 81.06 183 ARG A CA 1
ATOM 1378 C C . ARG A 1 183 ? 2.840 18.129 -7.812 1.00 81.06 183 ARG A C 1
ATOM 1380 O O . ARG A 1 183 ? 2.817 19.209 -7.221 1.00 81.06 183 ARG A O 1
ATOM 1387 N N . GLN A 1 184 ? 2.881 18.014 -9.133 1.00 78.69 184 GLN A N 1
ATOM 1388 C CA . GLN A 1 184 ? 2.926 19.148 -10.056 1.00 78.69 184 GLN A CA 1
ATOM 1389 C C . GLN A 1 184 ? 1.533 19.612 -10.479 1.00 78.69 184 GLN A C 1
ATOM 1391 O O . GLN A 1 184 ? 1.377 20.760 -10.894 1.00 78.69 184 GLN A O 1
ATOM 1396 N N . SER A 1 185 ? 0.533 18.742 -10.355 1.00 78.44 185 SER A N 1
ATOM 1397 C CA . SER A 1 185 ? -0.853 19.068 -10.641 1.00 78.44 185 SER A CA 1
ATOM 1398 C C . SER A 1 185 ? -1.502 19.885 -9.527 1.00 78.44 185 SER A C 1
ATOM 1400 O O . SER A 1 185 ? -1.038 19.940 -8.385 1.00 78.44 185 SER A O 1
ATOM 1402 N N . ASP A 1 186 ? -2.628 20.508 -9.852 1.00 80.62 186 ASP A N 1
ATOM 1403 C CA . ASP A 1 186 ? -3.498 21.110 -8.856 1.00 80.62 186 ASP A CA 1
ATOM 1404 C C . ASP A 1 186 ? -4.258 20.036 -8.055 1.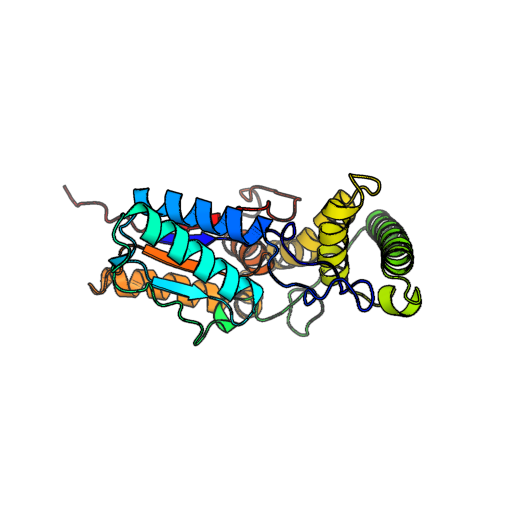00 80.62 186 ASP A C 1
ATOM 1406 O O . ASP A 1 186 ? -4.351 18.869 -8.444 1.00 80.62 186 ASP A O 1
ATOM 1410 N N . LEU A 1 187 ? -4.840 20.436 -6.919 1.00 79.38 187 LEU A N 1
ATOM 1411 C CA . LEU A 1 187 ? -5.600 19.516 -6.065 1.00 79.38 187 LEU A CA 1
ATOM 1412 C C . LEU A 1 187 ? -6.780 18.870 -6.803 1.00 79.38 187 LEU A C 1
ATOM 1414 O O . LEU A 1 187 ? -7.129 17.733 -6.495 1.00 79.38 187 LEU A O 1
ATOM 1418 N N . SER A 1 188 ? -7.389 19.565 -7.772 1.00 85.12 188 SER A N 1
ATOM 1419 C CA . SER A 1 188 ? -8.539 19.034 -8.51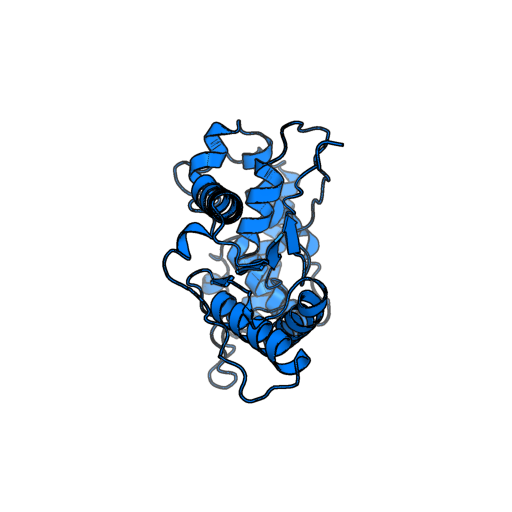3 1.00 85.12 188 SER A CA 1
ATOM 1420 C C . SER A 1 188 ? -8.168 17.815 -9.363 1.00 85.12 188 SER A C 1
ATOM 1422 O O . SER A 1 188 ? -8.953 16.870 -9.442 1.00 85.12 188 SER A O 1
ATOM 1424 N N . SER A 1 189 ? -6.941 17.777 -9.886 1.00 84.44 189 SER A N 1
ATOM 1425 C CA . SER A 1 189 ? -6.402 16.644 -10.643 1.00 84.44 189 SER A CA 1
ATOM 1426 C C . SER A 1 189 ? -6.115 15.411 -9.775 1.00 84.44 189 SER A C 1
ATOM 1428 O O . SER A 1 189 ? -6.142 14.289 -10.274 1.00 84.44 189 SER A O 1
ATOM 1430 N N . ALA A 1 190 ? -5.892 15.578 -8.467 1.00 86.50 190 ALA A N 1
ATOM 1431 C CA . ALA A 1 190 ? -5.697 14.459 -7.539 1.00 86.50 190 ALA A CA 1
ATOM 1432 C C . ALA A 1 190 ? -7.021 13.806 -7.089 1.00 86.50 190 ALA A C 1
ATOM 1434 O O . ALA A 1 190 ? -7.038 12.635 -6.702 1.00 86.50 190 ALA A O 1
ATOM 1435 N N . VAL A 1 191 ? -8.144 14.535 -7.159 1.00 90.25 191 VAL A N 1
ATOM 1436 C CA . VAL A 1 191 ? -9.478 14.044 -6.765 1.00 90.25 191 VAL A CA 1
ATOM 1437 C C . VAL A 1 191 ? -9.877 12.746 -7.477 1.00 90.25 191 VAL A C 1
ATOM 1439 O O . VAL A 1 191 ? -10.251 11.806 -6.773 1.00 90.25 191 VAL A O 1
ATOM 1442 N N . PRO A 1 192 ? -9.809 12.628 -8.817 1.00 91.75 192 PRO A N 1
ATOM 1443 C CA . PRO A 1 192 ? -10.174 11.382 -9.485 1.00 91.75 192 PRO A CA 1
ATOM 1444 C C . PRO A 1 192 ? -9.220 10.229 -9.154 1.00 91.75 192 PRO A C 1
ATOM 1446 O O . PRO A 1 192 ? -9.635 9.084 -9.246 1.00 91.75 192 PRO A O 1
ATOM 1449 N N . VAL A 1 193 ? -7.980 10.504 -8.734 1.00 92.31 193 VAL A N 1
ATOM 1450 C CA . VAL A 1 193 ? -6.986 9.474 -8.400 1.00 92.31 193 VAL A CA 1
ATOM 1451 C C . VAL A 1 193 ? -7.211 8.920 -6.992 1.00 92.31 193 VAL A C 1
ATOM 1453 O O . VAL A 1 193 ? -7.342 7.712 -6.825 1.00 92.31 193 VAL A O 1
ATOM 1456 N N . ILE A 1 194 ? -7.258 9.786 -5.973 1.00 92.06 194 ILE A N 1
ATOM 1457 C CA . ILE A 1 194 ? -7.207 9.376 -4.556 1.00 92.06 194 ILE A CA 1
ATOM 1458 C C . ILE A 1 194 ? -8.375 9.908 -3.711 1.00 92.06 194 ILE A C 1
ATOM 1460 O O . ILE A 1 194 ? -8.500 9.582 -2.529 1.00 92.06 194 ILE A O 1
ATOM 1464 N N . GLY A 1 195 ? -9.261 10.713 -4.303 1.00 91.62 195 GLY A N 1
ATOM 1465 C CA . GLY A 1 195 ? -10.402 11.325 -3.620 1.00 91.62 195 GLY A CA 1
ATOM 1466 C C . GLY A 1 195 ? -11.309 10.333 -2.883 1.00 91.62 195 GLY A C 1
ATOM 1467 O O . GLY A 1 195 ? -11.704 10.639 -1.754 1.00 91.62 195 GLY A O 1
ATOM 1468 N N . PRO A 1 196 ? -11.619 9.143 -3.438 1.00 93.81 196 PRO A N 1
ATOM 1469 C CA . PRO A 1 196 ? -12.395 8.134 -2.719 1.00 93.81 196 PRO A CA 1
ATOM 1470 C C . PRO A 1 196 ? -11.737 7.657 -1.421 1.00 93.81 196 PRO A C 1
ATOM 1472 O O . PRO A 1 196 ? -12.414 7.620 -0.396 1.00 93.81 196 PRO A O 1
ATOM 1475 N N . LEU A 1 197 ? -10.427 7.388 -1.420 1.00 91.94 197 LEU A N 1
ATOM 1476 C CA . LEU A 1 197 ? -9.705 6.965 -0.215 1.00 91.94 197 LEU A CA 1
ATOM 1477 C C . LEU A 1 197 ? -9.712 8.067 0.847 1.00 91.94 197 LEU A C 1
ATOM 1479 O O . LEU A 1 197 ? -10.046 7.812 2.003 1.00 91.94 197 LEU A O 1
ATOM 1483 N N . ILE A 1 198 ? -9.422 9.309 0.444 1.00 89.94 198 ILE A N 1
ATOM 1484 C CA . ILE A 1 198 ? -9.476 10.466 1.349 1.00 89.94 198 ILE A CA 1
ATOM 1485 C C . ILE A 1 198 ? -10.887 10.624 1.934 1.00 89.94 198 ILE A C 1
ATOM 1487 O O . ILE A 1 198 ? -11.038 10.861 3.131 1.00 89.94 198 ILE A O 1
ATOM 1491 N N . SER A 1 199 ? -11.926 10.446 1.116 1.00 91.06 199 SER A N 1
ATOM 1492 C CA . SER A 1 199 ? -13.320 10.535 1.564 1.00 91.06 199 SER A CA 1
ATOM 1493 C C . SER A 1 199 ? -13.664 9.457 2.595 1.00 91.06 199 SER A C 1
ATOM 1495 O O . SER A 1 199 ? -14.343 9.754 3.573 1.00 91.06 199 SER A O 1
ATOM 1497 N N . GLU A 1 200 ? -13.180 8.224 2.425 1.00 90.31 200 GLU A N 1
ATOM 1498 C CA . GLU A 1 200 ? -13.361 7.156 3.418 1.00 90.31 200 GLU A CA 1
ATOM 1499 C C . GLU A 1 200 ? -12.632 7.466 4.735 1.00 90.31 200 GLU A C 1
ATOM 1501 O O . GLU A 1 200 ? -13.178 7.237 5.816 1.00 90.31 200 GLU A O 1
ATOM 1506 N N . MET A 1 201 ? -11.429 8.042 4.669 1.00 88.50 201 MET A N 1
ATOM 1507 C CA . MET A 1 201 ? -10.688 8.470 5.861 1.00 88.50 201 MET A CA 1
ATOM 1508 C C . MET A 1 201 ? -11.411 9.600 6.608 1.00 88.50 201 MET A C 1
ATOM 1510 O O . MET A 1 201 ? -11.524 9.541 7.830 1.00 88.50 201 MET A O 1
ATOM 1514 N N . ILE A 1 202 ? -11.962 10.586 5.891 1.00 89.44 202 ILE A N 1
ATOM 1515 C CA . ILE A 1 202 ? -12.760 11.674 6.483 1.00 89.44 202 ILE A CA 1
ATOM 1516 C C . ILE A 1 202 ? -14.042 11.126 7.120 1.00 89.44 202 ILE A C 1
ATOM 1518 O O . ILE A 1 202 ? -14.336 11.458 8.264 1.00 89.44 202 ILE A O 1
ATOM 1522 N N . ARG A 1 203 ? -14.755 10.216 6.444 1.00 89.06 203 ARG A N 1
ATOM 1523 C CA . ARG A 1 203 ? -15.969 9.581 6.990 1.00 89.06 203 ARG A CA 1
ATOM 1524 C C . ARG A 1 203 ? -15.723 8.862 8.314 1.00 89.06 203 ARG A C 1
ATOM 1526 O O . ARG A 1 203 ? -16.606 8.852 9.164 1.00 89.06 203 ARG A O 1
ATOM 1533 N N . ALA A 1 204 ? -14.546 8.263 8.499 1.00 87.81 204 ALA A N 1
ATOM 1534 C CA . ALA A 1 204 ? -14.186 7.649 9.776 1.00 87.81 204 ALA A CA 1
ATOM 1535 C C . ALA A 1 204 ? -14.074 8.687 10.905 1.00 87.81 204 ALA A C 1
ATOM 1537 O O . ALA A 1 204 ? -14.487 8.411 12.030 1.00 87.81 204 ALA A O 1
ATOM 1538 N N . PHE A 1 205 ? -13.564 9.885 10.610 1.00 88.12 205 PHE A N 1
ATOM 1539 C CA . PHE A 1 205 ? -13.539 10.984 11.574 1.00 88.12 205 PHE A CA 1
ATOM 1540 C C . PHE A 1 205 ? -14.929 11.563 11.833 1.00 88.12 205 PHE A C 1
ATOM 1542 O O . PHE A 1 205 ? -15.272 11.777 12.993 1.00 88.12 205 PHE A O 1
ATOM 1549 N N . ASP A 1 206 ? -15.744 11.750 10.795 1.00 88.69 206 ASP A N 1
ATOM 1550 C CA . ASP A 1 206 ? -17.125 12.224 10.946 1.00 88.69 206 ASP A CA 1
ATOM 1551 C C . ASP A 1 206 ? -17.944 11.265 11.826 1.00 88.69 206 ASP A C 1
ATOM 1553 O O . ASP A 1 206 ? -18.609 11.698 12.765 1.00 88.69 206 ASP A O 1
ATOM 1557 N N . ALA A 1 207 ? -17.815 9.951 11.611 1.00 85.94 207 ALA A N 1
ATOM 1558 C CA . ALA A 1 207 ? -18.475 8.940 12.437 1.00 85.94 207 ALA A CA 1
ATOM 1559 C C . ALA A 1 207 ? -18.048 9.011 13.916 1.00 85.94 207 ALA A C 1
ATOM 1561 O O . ALA A 1 207 ? -18.893 8.895 14.809 1.00 85.94 207 ALA A O 1
ATOM 1562 N N . ALA A 1 208 ? -16.758 9.250 14.181 1.00 85.00 208 ALA A N 1
ATOM 1563 C CA . ALA A 1 208 ? -16.256 9.441 15.540 1.00 85.00 208 ALA A CA 1
ATOM 1564 C C . ALA A 1 208 ? -16.837 10.714 16.188 1.00 85.00 208 ALA A C 1
ATOM 1566 O O . ALA A 1 208 ? -17.241 10.682 17.351 1.00 85.00 208 ALA A O 1
ATOM 1567 N N . LEU A 1 209 ? -16.955 11.813 15.432 1.00 85.31 209 LEU A N 1
ATOM 1568 C CA . LEU A 1 209 ? -17.572 13.065 15.895 1.00 85.31 209 LEU A CA 1
ATOM 1569 C C . LEU A 1 209 ? -19.078 12.922 16.171 1.00 85.31 209 LEU A C 1
ATOM 1571 O O . LEU A 1 209 ? -19.604 13.578 17.069 1.00 85.31 209 LEU A O 1
ATOM 1575 N N . GLU A 1 210 ? -19.766 12.045 15.441 1.00 86.50 210 GLU A N 1
ATOM 1576 C CA . GLU A 1 210 ? -21.184 11.718 15.640 1.00 86.50 210 GLU A CA 1
ATOM 1577 C C . GLU A 1 210 ? -21.430 10.715 16.788 1.00 86.50 210 GLU A C 1
ATOM 1579 O O . GLU A 1 210 ? -22.577 10.375 17.088 1.00 86.50 210 GLU A O 1
ATOM 1584 N N . GLY A 1 211 ? -20.372 10.254 17.468 1.00 78.25 211 GLY A N 1
ATOM 1585 C CA . GLY A 1 211 ? -20.452 9.358 18.626 1.00 78.25 211 GLY A CA 1
ATOM 1586 C C . GLY A 1 211 ? -20.435 7.862 18.291 1.00 78.25 211 GLY A C 1
ATOM 1587 O O . GLY A 1 211 ? -20.634 7.037 19.184 1.00 78.25 211 GLY A O 1
ATOM 1588 N N . SER A 1 212 ? -20.178 7.496 17.033 1.00 73.50 212 SER A N 1
ATOM 1589 C CA . SER A 1 212 ? -19.898 6.118 16.614 1.00 73.50 212 SER A CA 1
ATOM 1590 C C . SER A 1 212 ? -18.384 5.905 16.613 1.00 73.50 212 SER A C 1
ATOM 1592 O O . SER A 1 212 ? -17.755 5.961 15.562 1.00 73.50 212 SER A O 1
ATOM 1594 N N . ASP A 1 213 ? -17.786 5.723 17.793 1.00 71.81 213 ASP A N 1
ATOM 1595 C CA . ASP A 1 213 ? -16.326 5.665 17.941 1.00 71.81 213 ASP A CA 1
ATOM 1596 C C . ASP A 1 213 ? -15.800 4.214 18.017 1.00 71.81 213 ASP A C 1
ATOM 1598 O O . ASP A 1 213 ? -15.873 3.586 19.078 1.00 71.81 213 ASP A O 1
ATOM 1602 N N . PRO A 1 214 ? -15.253 3.648 16.922 1.00 64.62 214 PRO A N 1
ATOM 1603 C CA . PRO A 1 214 ? -14.496 2.397 16.979 1.00 64.62 214 PRO A CA 1
ATOM 1604 C C . PRO A 1 214 ? -13.130 2.564 17.688 1.00 64.62 214 PRO A C 1
ATOM 1606 O O . PRO A 1 214 ? -12.396 1.603 17.897 1.00 64.62 214 PRO A O 1
ATOM 1609 N N . GLY A 1 215 ? -12.712 3.767 18.077 1.00 79.44 215 GLY A N 1
ATOM 1610 C CA . GLY A 1 215 ? -11.401 4.041 18.672 1.00 79.44 215 GLY A CA 1
ATOM 1611 C C . GLY A 1 215 ? -10.259 3.984 17.648 1.00 79.44 215 GLY A C 1
ATOM 1612 O O . GLY A 1 215 ? -9.515 4.957 17.486 1.00 79.44 215 GLY A O 1
ATOM 1613 N N . LEU A 1 216 ? -10.136 2.880 16.900 1.00 88.69 216 LEU A N 1
ATOM 1614 C CA . LEU A 1 216 ? -9.126 2.675 15.860 1.00 88.69 216 LEU A CA 1
ATOM 1615 C C . LEU A 1 216 ? -9.750 2.139 14.566 1.00 88.69 216 LEU A C 1
ATOM 1617 O O . LEU A 1 216 ? -10.349 1.064 14.548 1.00 88.69 216 LEU A O 1
ATOM 1621 N N . VAL A 1 217 ? -9.544 2.861 13.465 1.00 91.00 217 VAL A N 1
ATOM 1622 C CA . VAL A 1 217 ? -9.867 2.397 12.110 1.00 91.00 217 VAL A CA 1
ATOM 1623 C C . VAL A 1 217 ? -8.566 2.098 11.381 1.00 91.00 217 VAL A C 1
ATOM 1625 O O . VAL A 1 217 ? -7.669 2.937 11.334 1.00 91.00 217 VAL A O 1
ATOM 1628 N N . VAL A 1 218 ? -8.455 0.904 10.810 1.00 91.25 218 VAL A N 1
ATOM 1629 C CA . VAL A 1 218 ? -7.248 0.454 10.116 1.00 91.25 218 VAL A CA 1
ATOM 1630 C C . VAL A 1 218 ? -7.598 0.114 8.670 1.00 91.25 218 VAL A C 1
ATOM 1632 O O . VAL A 1 218 ? -8.404 -0.781 8.415 1.00 91.25 218 VAL A O 1
ATOM 1635 N N . TYR A 1 219 ? -6.984 0.823 7.727 1.00 91.81 219 TYR A N 1
ATOM 1636 C CA . TYR A 1 219 ? -7.165 0.665 6.288 1.00 91.81 219 TYR A CA 1
ATOM 1637 C C . TYR A 1 219 ? -5.967 -0.062 5.674 1.00 91.81 219 TYR A C 1
ATOM 1639 O O . TYR A 1 219 ? -4.898 0.507 5.511 1.00 91.81 219 TYR A O 1
ATOM 1647 N N . VAL A 1 220 ? -6.123 -1.324 5.298 1.00 90.31 220 VAL A N 1
ATOM 1648 C CA . VAL A 1 220 ? -5.049 -2.090 4.655 1.00 90.31 220 VAL A CA 1
ATOM 1649 C C . VAL A 1 220 ? -5.144 -1.921 3.141 1.00 90.31 220 VAL A C 1
ATOM 1651 O O . VAL A 1 220 ? -6.045 -2.472 2.504 1.00 90.31 220 VAL A O 1
ATOM 1654 N N . ALA A 1 221 ? -4.217 -1.151 2.575 1.00 87.94 221 ALA A N 1
ATOM 1655 C CA . ALA A 1 221 ? -4.183 -0.781 1.160 1.00 87.94 221 ALA A CA 1
ATOM 1656 C C . ALA A 1 221 ? -2.834 -1.132 0.505 1.00 87.94 221 ALA A C 1
ATOM 1658 O O . ALA A 1 221 ? -1.954 -1.699 1.151 1.00 87.94 221 ALA A O 1
ATOM 1659 N N . ASP A 1 222 ? -2.683 -0.828 -0.787 1.00 82.38 222 ASP A N 1
ATOM 1660 C CA . ASP A 1 222 ? -1.423 -1.031 -1.517 1.00 82.38 222 ASP A CA 1
ATOM 1661 C C . ASP A 1 222 ? -0.479 0.176 -1.390 1.00 82.38 222 ASP A C 1
ATOM 1663 O O . ASP A 1 222 ? -0.922 1.288 -1.088 1.00 82.38 222 ASP A O 1
ATOM 1667 N N . ALA A 1 223 ? 0.808 -0.031 -1.683 1.00 80.75 223 ALA A N 1
ATOM 1668 C CA . ALA A 1 223 ? 1.869 0.978 -1.606 1.00 80.75 223 ALA A CA 1
ATOM 1669 C C . ALA A 1 223 ? 1.556 2.270 -2.372 1.00 80.75 223 ALA A C 1
ATOM 1671 O O . ALA A 1 223 ? 1.791 3.370 -1.871 1.00 80.75 223 ALA A O 1
ATOM 1672 N N . SER A 1 224 ? 0.975 2.137 -3.565 1.00 85.38 224 SER A N 1
ATOM 1673 C CA . SER A 1 224 ? 0.577 3.263 -4.409 1.00 85.38 224 SER A CA 1
ATOM 1674 C C . SER A 1 224 ? -0.412 4.201 -3.712 1.00 85.38 224 SER A C 1
ATOM 1676 O O . SER A 1 224 ? -0.316 5.412 -3.869 1.00 85.38 224 SER A O 1
ATOM 1678 N N . SER A 1 225 ? -1.305 3.674 -2.871 1.00 88.50 225 SER A N 1
ATOM 1679 C CA . SER A 1 225 ? -2.275 4.467 -2.100 1.00 88.50 225 SER A CA 1
ATOM 1680 C C . SER A 1 225 ? -1.577 5.427 -1.135 1.00 88.50 225 SER A C 1
ATOM 1682 O O . SER A 1 225 ? -1.955 6.595 -1.050 1.00 88.50 225 SER A O 1
ATOM 1684 N N . LEU A 1 226 ? -0.525 4.959 -0.455 1.00 84.94 226 LEU A N 1
ATOM 1685 C CA . LEU A 1 226 ? 0.281 5.785 0.445 1.00 84.94 226 LEU A CA 1
ATOM 1686 C C . LEU A 1 226 ? 1.037 6.867 -0.337 1.00 84.94 226 LEU A C 1
ATOM 1688 O O . LEU A 1 226 ? 0.951 8.043 0.013 1.00 84.94 226 LEU A O 1
ATOM 1692 N N . VAL A 1 227 ? 1.679 6.490 -1.451 1.00 85.06 227 VAL A N 1
ATOM 1693 C CA . VAL A 1 227 ? 2.359 7.444 -2.344 1.00 85.06 227 VAL A CA 1
ATOM 1694 C C . VAL A 1 227 ? 1.385 8.519 -2.827 1.00 85.06 227 VAL A C 1
ATOM 1696 O O . VAL A 1 227 ? 1.703 9.706 -2.776 1.00 85.06 227 VAL A O 1
ATOM 1699 N N . CYS A 1 228 ? 0.184 8.141 -3.264 1.00 88.06 228 CYS A N 1
ATOM 1700 C CA . CYS A 1 228 ? -0.817 9.099 -3.713 1.00 88.06 228 CYS A CA 1
ATOM 1701 C C . CYS A 1 228 ? -1.260 10.035 -2.586 1.00 88.06 228 CYS A C 1
ATOM 1703 O O . CYS A 1 228 ? -1.328 11.240 -2.818 1.00 88.06 228 CYS A O 1
ATOM 1705 N N . ILE A 1 229 ? -1.525 9.528 -1.377 1.00 86.81 229 ILE A N 1
ATOM 1706 C CA . ILE A 1 229 ? -1.932 10.363 -0.236 1.00 86.81 229 ILE A CA 1
ATOM 1707 C C . ILE A 1 229 ? -0.848 11.393 0.103 1.00 86.81 229 ILE A C 1
ATOM 1709 O O . ILE A 1 229 ? -1.128 12.594 0.124 1.00 86.81 229 ILE A O 1
ATOM 1713 N N . GLU A 1 230 ? 0.392 10.947 0.307 1.00 83.06 230 GLU A N 1
ATOM 1714 C CA . GLU A 1 230 ? 1.517 11.816 0.681 1.00 83.06 230 GLU A CA 1
ATOM 1715 C C . GLU A 1 230 ? 1.746 12.941 -0.330 1.00 83.06 230 GLU A C 1
ATOM 1717 O O . GLU A 1 230 ? 2.090 14.070 0.028 1.00 83.06 230 GLU A O 1
ATOM 1722 N N . ASN A 1 231 ? 1.523 12.639 -1.609 1.00 82.62 231 ASN A N 1
ATOM 1723 C CA . ASN A 1 231 ? 1.779 13.565 -2.702 1.00 82.62 231 ASN A CA 1
ATOM 1724 C C . ASN A 1 231 ? 0.554 14.389 -3.116 1.00 82.62 231 ASN A C 1
ATOM 1726 O O . ASN A 1 231 ? 0.720 15.366 -3.843 1.00 82.62 231 ASN A O 1
ATOM 1730 N N . SER A 1 232 ? -0.634 14.063 -2.595 1.00 81.25 232 SER A N 1
ATOM 1731 C CA . SER A 1 232 ? -1.879 14.809 -2.833 1.00 81.25 232 SER A CA 1
ATOM 1732 C C . SER A 1 232 ? -2.257 15.743 -1.679 1.00 81.25 232 SER A C 1
ATOM 1734 O O . SER A 1 232 ? -2.937 16.738 -1.905 1.00 81.25 232 SER A O 1
ATOM 1736 N N . MET A 1 233 ? -1.830 15.460 -0.440 1.00 71.75 233 MET A N 1
ATOM 1737 C CA . MET A 1 233 ? -2.258 16.221 0.750 1.00 71.75 233 MET A CA 1
ATOM 1738 C C . MET A 1 233 ? -1.385 17.437 1.099 1.00 71.75 233 MET A C 1
ATOM 1740 O O . MET A 1 233 ? -1.680 18.154 2.053 1.00 71.75 233 MET A O 1
ATOM 1744 N N . SER A 1 234 ? -0.316 17.712 0.352 1.00 61.69 234 SER A N 1
ATOM 1745 C CA . SER A 1 234 ? 0.572 18.834 0.665 1.00 61.69 234 SER A CA 1
ATOM 1746 C C . SER A 1 234 ? 0.186 20.099 -0.106 1.00 61.69 234 SER A C 1
ATOM 1748 O O . SER A 1 234 ? 0.284 20.149 -1.334 1.00 61.69 234 SER A O 1
ATOM 1750 N N . SER A 1 235 ? -0.205 21.135 0.642 1.00 52.75 235 SER A N 1
ATOM 1751 C CA . SER A 1 235 ? -0.558 22.470 0.139 1.00 52.75 235 SER A CA 1
ATOM 1752 C C . SER A 1 235 ? 0.646 23.319 -0.277 1.00 52.75 235 SER A C 1
ATOM 1754 O O . SER A 1 235 ? 0.475 24.335 -0.943 1.00 52.75 235 SER A O 1
ATOM 1756 N N . ASP A 1 236 ? 1.855 22.932 0.132 1.00 53.38 236 ASP A N 1
ATOM 1757 C CA . ASP A 1 236 ? 3.082 23.677 -0.130 1.00 53.38 236 ASP A CA 1
ATOM 1758 C C . ASP A 1 236 ? 4.129 22.731 -0.717 1.00 53.38 236 ASP A C 1
ATOM 1760 O O . ASP A 1 236 ? 4.700 21.895 -0.008 1.00 53.38 236 ASP A O 1
ATOM 1764 N N . ALA A 1 237 ? 4.378 22.867 -2.023 1.00 51.81 237 ALA A N 1
ATOM 1765 C CA . ALA A 1 237 ? 5.341 22.053 -2.761 1.00 51.81 237 ALA A CA 1
ATOM 1766 C C . ALA A 1 237 ? 6.748 22.070 -2.131 1.00 51.81 237 ALA A C 1
ATOM 1768 O O . ALA A 1 237 ? 7.501 21.117 -2.318 1.00 51.81 237 ALA A O 1
ATOM 1769 N N . SER A 1 238 ? 7.084 23.112 -1.356 1.00 47.16 238 SER A N 1
ATOM 1770 C CA . SER A 1 238 ? 8.371 23.264 -0.664 1.00 47.16 238 SER A CA 1
ATOM 1771 C C . SER A 1 238 ? 8.475 22.533 0.686 1.00 47.16 238 SER A C 1
ATOM 1773 O O . SER A 1 238 ? 9.581 22.301 1.168 1.00 47.16 238 SER A O 1
ATOM 1775 N N . SER A 1 239 ? 7.341 22.139 1.279 1.00 44.31 239 SER A N 1
ATOM 1776 C CA . SER A 1 239 ? 7.256 21.460 2.588 1.00 44.31 239 SER A CA 1
ATOM 1777 C C . SER A 1 239 ? 7.194 19.931 2.496 1.00 44.31 239 SER A C 1
ATOM 1779 O O . SER A 1 239 ? 7.203 19.239 3.514 1.00 44.31 239 SER A O 1
ATOM 1781 N N . ARG A 1 240 ? 7.108 19.390 1.276 1.00 54.59 240 ARG A N 1
ATOM 1782 C CA . ARG A 1 240 ? 7.021 17.947 1.036 1.00 54.59 240 ARG A CA 1
ATOM 1783 C C . ARG A 1 240 ? 8.336 17.312 1.457 1.00 54.59 240 ARG A C 1
ATOM 1785 O O . ARG A 1 240 ? 9.374 17.622 0.880 1.00 54.59 240 ARG A O 1
ATOM 1792 N N . ILE A 1 241 ? 8.299 16.422 2.449 1.00 46.81 241 ILE A N 1
ATOM 1793 C CA . ILE A 1 241 ? 9.424 15.530 2.727 1.00 46.81 241 ILE A CA 1
ATOM 1794 C C . ILE A 1 241 ? 9.651 14.743 1.436 1.00 46.81 241 ILE A C 1
ATOM 1796 O O . ILE A 1 241 ? 8.836 13.910 1.046 1.00 46.81 241 ILE A O 1
ATOM 1800 N N . ILE A 1 242 ? 10.728 15.081 0.726 1.00 50.78 242 ILE A N 1
ATOM 1801 C CA . ILE A 1 242 ? 11.102 14.460 -0.542 1.00 50.78 242 ILE A CA 1
ATOM 1802 C C . ILE A 1 242 ? 11.739 13.115 -0.203 1.00 50.78 242 ILE A C 1
ATOM 1804 O O . ILE A 1 242 ? 12.950 12.926 -0.294 1.00 50.78 242 ILE A O 1
ATOM 1808 N N . SER A 1 243 ? 10.909 12.171 0.224 1.00 58.25 243 SER A N 1
ATOM 1809 C CA . SER A 1 243 ? 11.210 10.783 -0.059 1.00 58.25 243 SER A CA 1
ATOM 1810 C C . SER A 1 243 ? 11.173 10.666 -1.585 1.00 58.25 243 SER A C 1
ATOM 1812 O O . SER A 1 243 ? 10.155 10.931 -2.221 1.00 58.25 243 SER A O 1
ATOM 1814 N N . ASP A 1 244 ? 12.329 10.397 -2.185 1.00 66.00 244 ASP A N 1
ATOM 1815 C CA . ASP A 1 244 ? 12.459 9.943 -3.578 1.00 66.00 244 ASP A CA 1
ATOM 1816 C C . ASP A 1 244 ? 12.463 8.402 -3.615 1.00 66.00 244 ASP A C 1
ATOM 1818 O O . ASP A 1 244 ? 12.899 7.770 -4.580 1.00 66.00 244 ASP A O 1
ATOM 1822 N N . THR A 1 245 ? 12.041 7.794 -2.509 1.00 69.06 245 THR A N 1
ATOM 1823 C CA . THR A 1 245 ? 12.048 6.364 -2.286 1.00 69.06 245 THR A CA 1
ATOM 1824 C C . THR A 1 245 ? 10.621 5.870 -2.262 1.00 69.06 245 THR A C 1
ATOM 1826 O O . THR A 1 245 ? 9.766 6.422 -1.572 1.00 69.06 245 THR A O 1
ATOM 1829 N N . TRP A 1 246 ? 10.388 4.798 -3.015 1.00 73.75 246 TRP A N 1
ATOM 1830 C CA . TRP A 1 246 ? 9.215 3.964 -2.812 1.00 73.75 246 TRP A CA 1
ATOM 1831 C C . TRP A 1 246 ? 9.074 3.668 -1.315 1.00 73.75 246 TRP A C 1
ATOM 1833 O O . TRP A 1 246 ? 10.126 3.460 -0.692 1.00 73.75 246 TRP A O 1
ATOM 1843 N N . PRO A 1 247 ? 7.849 3.668 -0.749 1.00 71.69 247 PRO A N 1
ATOM 1844 C CA . PRO A 1 247 ? 7.665 3.444 0.676 1.00 71.69 247 PRO A CA 1
ATOM 1845 C C . PRO A 1 247 ? 8.478 2.236 1.166 1.00 71.69 247 PRO A C 1
ATOM 1847 O O . PRO A 1 247 ? 8.798 1.322 0.388 1.00 71.69 247 PRO A O 1
ATOM 1850 N N . ALA A 1 248 ? 8.844 2.210 2.439 1.00 65.25 248 ALA A N 1
ATOM 1851 C CA . ALA A 1 248 ? 9.528 1.070 3.040 1.00 65.25 248 ALA A CA 1
ATOM 1852 C C . ALA A 1 248 ? 8.533 -0.037 3.431 1.00 65.25 248 ALA A C 1
ATOM 1854 O O . ALA A 1 248 ? 7.319 0.178 3.530 1.00 65.25 248 ALA A O 1
ATOM 1855 N N . ASP A 1 249 ? 9.041 -1.251 3.630 1.00 62.53 249 ASP A N 1
ATOM 1856 C CA . ASP A 1 249 ? 8.266 -2.337 4.231 1.00 62.53 249 ASP A CA 1
ATOM 1857 C C . ASP A 1 249 ? 7.880 -1.933 5.671 1.00 62.53 249 ASP A C 1
ATOM 1859 O O . ASP A 1 249 ? 8.698 -1.318 6.347 1.00 62.53 249 ASP A O 1
ATOM 1863 N N . THR A 1 250 ? 6.655 -2.249 6.120 1.00 60.38 250 THR A N 1
ATOM 1864 C CA . THR A 1 250 ? 6.015 -1.806 7.392 1.00 60.38 250 THR A CA 1
ATOM 1865 C C . THR A 1 250 ? 5.684 -0.317 7.536 1.00 60.38 250 THR A C 1
ATOM 1867 O O . THR A 1 250 ? 5.159 0.073 8.580 1.00 60.38 250 THR A O 1
ATOM 1870 N N . GLU A 1 251 ? 5.922 0.518 6.521 1.00 68.62 251 GLU A N 1
ATOM 1871 C CA . GLU A 1 251 ? 5.555 1.934 6.604 1.00 68.62 251 GLU A CA 1
ATOM 1872 C C . GLU A 1 251 ? 4.034 2.104 6.771 1.00 68.62 251 GLU A C 1
ATOM 1874 O O . GLU A 1 251 ? 3.227 1.378 6.181 1.00 68.62 251 GLU A O 1
ATOM 1879 N N . SER A 1 252 ? 3.631 3.040 7.625 1.00 76.25 252 SER A N 1
ATOM 1880 C CA . SER A 1 252 ? 2.225 3.297 7.924 1.00 76.25 252 SER A CA 1
ATOM 1881 C C . SER A 1 252 ? 1.974 4.785 8.071 1.00 76.25 252 SER A C 1
ATOM 1883 O O . SER A 1 252 ? 2.739 5.478 8.744 1.00 76.25 252 SER A O 1
ATOM 1885 N N . LEU A 1 253 ? 0.858 5.256 7.523 1.00 80.44 253 LEU A N 1
ATOM 1886 C CA . LEU A 1 253 ? 0.347 6.591 7.808 1.00 80.44 253 LEU A CA 1
ATOM 1887 C C . LEU A 1 253 ? -0.633 6.521 8.980 1.00 80.44 253 LEU A C 1
ATOM 1889 O O . LEU A 1 253 ? -1.638 5.815 8.888 1.00 80.44 253 LEU A O 1
ATOM 1893 N N . SER A 1 254 ? -0.367 7.284 10.039 1.00 83.50 254 SER A N 1
ATOM 1894 C CA . SER A 1 254 ? -1.268 7.430 11.187 1.00 83.50 254 SER A CA 1
ATOM 1895 C C . SER A 1 254 ? -1.823 8.850 11.248 1.00 83.50 254 SER A C 1
ATOM 1897 O O . SER A 1 254 ? -1.068 9.821 11.222 1.00 83.50 254 SER A O 1
ATOM 1899 N N . LEU A 1 255 ? -3.147 8.973 11.335 1.00 81.56 255 LEU A N 1
ATOM 1900 C CA . LEU A 1 255 ? -3.853 10.237 11.519 1.00 81.56 255 LEU A CA 1
ATOM 1901 C C . LEU A 1 255 ? -4.658 10.208 12.819 1.00 81.56 255 LEU A C 1
ATOM 1903 O O . LEU A 1 255 ? -5.453 9.295 13.069 1.00 81.56 255 LEU A O 1
ATOM 1907 N N . GLU A 1 256 ? -4.488 11.245 13.629 1.00 84.50 256 GLU A N 1
ATOM 1908 C CA . GLU A 1 256 ? -5.117 11.367 14.940 1.00 84.50 256 GLU A CA 1
ATOM 1909 C C . GLU A 1 256 ? -6.085 12.550 14.968 1.00 84.50 256 GLU A C 1
ATOM 1911 O O . GLU A 1 256 ? -5.728 13.679 14.630 1.00 84.50 256 GLU A O 1
ATOM 1916 N N . LEU A 1 257 ? -7.320 12.289 15.401 1.00 79.44 257 LEU A N 1
ATOM 1917 C CA . LEU A 1 257 ? -8.297 13.327 15.709 1.00 79.44 257 LEU A CA 1
ATOM 1918 C C . LEU A 1 257 ? -8.190 13.642 17.200 1.00 79.44 257 LEU A C 1
ATOM 1920 O O . LEU A 1 257 ? -8.459 12.780 18.035 1.00 79.44 257 LEU A O 1
ATOM 1924 N N . SER A 1 258 ? -7.799 14.871 17.527 1.00 79.44 258 SER A N 1
ATOM 1925 C CA . SER A 1 258 ? -7.738 15.356 18.904 1.00 79.44 258 SER A CA 1
ATOM 1926 C C . SER A 1 258 ? -8.803 16.424 19.130 1.00 79.44 258 SER A C 1
ATOM 1928 O O . SER A 1 258 ? -8.956 17.352 18.336 1.00 79.44 258 SER A O 1
ATOM 1930 N N . GLN A 1 259 ? -9.554 16.293 20.222 1.00 74.38 259 GLN A N 1
ATOM 1931 C CA . GLN A 1 259 ? -10.448 17.346 20.684 1.00 74.38 259 GLN A CA 1
ATOM 1932 C C . GLN A 1 259 ? -9.671 18.219 21.666 1.00 74.38 259 GLN A C 1
ATOM 1934 O O . GLN A 1 259 ? -9.354 17.794 22.778 1.00 74.38 259 GLN A O 1
ATOM 1939 N N . SER A 1 260 ? -9.335 19.438 21.258 1.00 73.56 260 SER A N 1
ATOM 1940 C CA . SER A 1 260 ? -8.806 20.439 22.177 1.00 73.56 260 SER A CA 1
ATOM 1941 C C . SER A 1 260 ? -9.915 20.831 23.151 1.00 73.56 260 SER A C 1
ATOM 1943 O O . SER A 1 260 ? -10.923 21.422 22.766 1.00 73.56 260 SER A O 1
ATOM 1945 N N . GLY A 1 261 ? -9.753 20.451 24.419 1.00 52.06 261 GLY A N 1
ATOM 1946 C CA . GLY A 1 261 ? -10.641 20.894 25.485 1.00 52.06 261 GLY A CA 1
ATOM 1947 C C . GLY A 1 261 ? -10.589 22.414 25.595 1.00 52.06 261 GLY A C 1
ATOM 1948 O O . GLY A 1 261 ? -9.511 22.990 25.732 1.00 52.06 261 GLY A O 1
ATOM 1949 N N . SER A 1 262 ? -11.748 23.060 25.515 1.00 45.00 262 SER A N 1
ATOM 1950 C CA . SER A 1 262 ? -11.902 24.442 25.955 1.00 45.00 262 SER A CA 1
ATOM 1951 C C . SER A 1 262 ? -11.709 24.462 27.474 1.00 45.00 262 SER A C 1
ATOM 1953 O O . SER A 1 262 ? -12.592 23.998 28.198 1.00 45.00 262 SER A O 1
ATOM 1955 N N . GLU A 1 263 ? -10.552 24.927 27.947 1.00 41.97 263 GLU A N 1
ATOM 1956 C CA . GLU A 1 263 ? -10.415 25.425 29.326 1.00 41.97 263 GLU A CA 1
ATOM 1957 C C . GLU A 1 263 ? -11.191 26.736 29.509 1.00 41.97 263 GLU A C 1
ATOM 1959 O O . GLU A 1 263 ? -11.195 27.570 28.568 1.00 41.97 263 GLU A O 1
#

pLDDT: mean 77.04, std 12.71, range [41.97, 93.81]

Secondary structure (DSSP, 8-state):
-EEEE---GGGBPPS--STTS-PPTTPBPHHHHHHHHHHHHHHTTTS-TTT-EEEE-SSHHHHHHHHHHHHHHHHHTT-TTSPPPPEE-TTGGGGS-SS-TTSTTSPPPP---HHHHHHHHHHHHHHHHHHHHHHT--THHHHT--HHHHHHHHHHHHHHHSSSS--HHHHHHHHHHHHHHHHHS-HHHHHHHHHHHHHHHHHHHHHHHTT---S-EEEE--HHHHHHHHHHS-S-TTTS----SPPPTT-EEEE--------

Sequence (263 aa):
TVVLPRPGDGWYAPPAMSSSAGFPWGELTAEGVQQMYLLGQSLCKEAAPSTWQLRSAGLGRCVSAAQALAWGGLETQGDRYAKPVEVLVSGGEALLPQLRPGDEGYPEPFEESLEEVASRRAVQATLAERLAAEMDIPLEDVADLDADELCRAAVALEGLTKGVVDLRPIRRLNYRSWAMPLRQSDLSSAVPVIGPLISEMIRAFDAALEGSDPGLVVYVADASSLVCIENSMSSDASSRIISDTWPADTESLSLELSQSGSE

Radius of gyration: 19.67 Å; chains: 1; bounding box: 44×52×54 Å

Foldseek 3Di:
DEKAWAAFLLFFAAPDQPDPRDDHGGAGHPVSLVLLLCVLLVCCVQDQLQLEAAEFAPDNRLQSSSQSSQNSRVVNVVDPPPDGHDYHHVVSPLLAFLDALPDVLQFDADDDDPVLVVVQLVQQLVLLVVSCVRSVHDSVVSSPDDLVRSLSNVSNCCVVPVPPDDCFSSQLVRLRSLQVSLQPDDLVSLCNTNVSNVVVVVVQVVCVVVVNRSSYYYYRHHQSNVSSCLRNPDPDSVPRPPPSGRDGRRDMDDDDDDDDDDD